Protei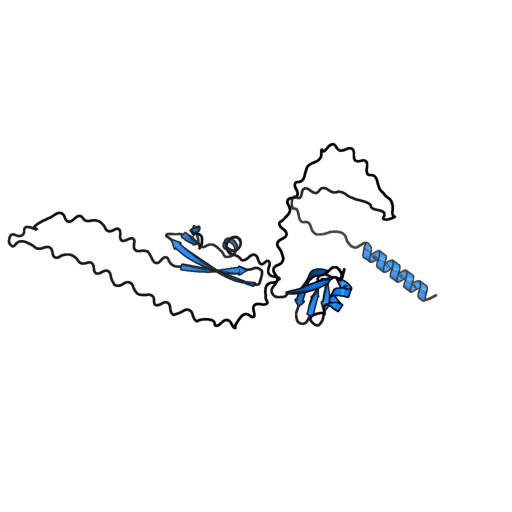n AF-A0A1G2X9H1-F1 (afdb_monomer)

Foldseek 3Di:
DVVVVVVVVVVVVVVVVVVPDDDDDDDDDDDPDDDDDDDDPDDDDDDDDDDPDDDDDPPPDPPPPPPDPPPPDPPPPPDPPPPPPPDPPPPPDPDPPPPDDDDQDADPVRDGPDDPDDPPVPPPPPPPQFDKDWDWAQAPLRDTDIWIWGHDDQWTATPVRDIDNYDDDNVRCCVPGHDHDPPDRPQKDWDFAQEPVRHTDTWIWGHDPQWTATPVRDIHNHDDDSVVCCVPPHD

Solvent-accessible surface area (backbone atoms only — not comparable to full-atom values): 16130 Å² total; per-residue (Å²): 122,75,65,62,57,54,56,55,52,52,54,53,52,56,57,58,64,73,72,71,82,78,87,88,81,93,73,93,71,95,69,94,74,84,85,80,86,80,89,77,81,92,64,96,72,95,77,86,79,90,72,95,67,97,70,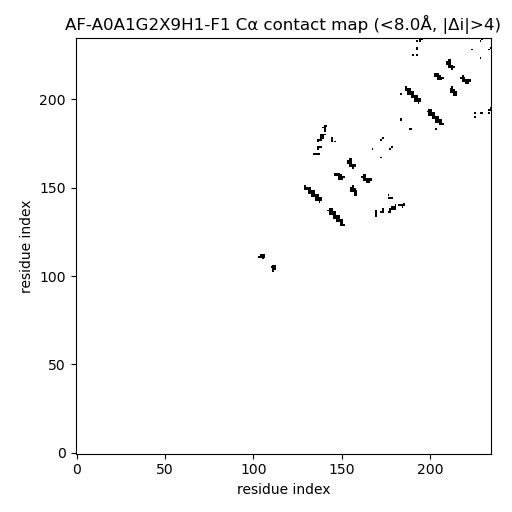77,89,75,79,73,71,81,78,68,70,76,81,71,77,83,72,83,73,75,84,73,78,76,68,80,82,73,78,71,72,74,73,80,82,76,77,74,74,74,75,80,82,78,82,79,74,77,82,80,70,66,46,97,87,75,50,66,80,80,71,90,74,76,81,72,75,74,79,73,73,71,76,68,81,44,58,71,47,77,48,72,27,78,25,82,48,70,50,72,43,79,44,60,28,37,40,51,92,80,24,32,30,40,86,87,71,44,81,33,77,52,89,79,53,56,81,73,44,33,83,79,68,37,58,80,55,87,59,69,48,78,51,47,48,75,46,74,41,79,33,85,85,72,50,71,47,79,44,59,24,40,53,54,94,74,30,31,35,36,88,88,72,49,77,29,80,50,89,78,52,69,67,65,47,37,77,78,70,54,101

Nearest PDB structures (foldseek):
  9c3c-assembly1_d  TM=1.793E-01  e=2.912E+00  Oryctolagus cuniculus
  6x3m-assembly2_D  TM=1.329E-01  e=4.372E+00  Streptococcus pyogenes phage H4489A

Structure (mmCIF, N/CA/C/O backbone):
data_AF-A0A1G2X9H1-F1
#
_entry.id   AF-A0A1G2X9H1-F1
#
loop_
_atom_site.group_PDB
_atom_site.id
_atom_site.type_symbol
_atom_site.label_atom_id
_atom_site.label_alt_id
_atom_site.label_comp_id
_atom_site.label_asym_id
_atom_site.label_entity_id
_atom_site.label_seq_id
_atom_site.pdbx_PDB_ins_code
_atom_site.Cartn_x
_atom_site.Cartn_y
_atom_site.Cartn_z
_atom_site.occupancy
_atom_site.B_iso_or_equiv
_atom_site.auth_seq_id
_atom_site.auth_comp_id
_atom_site.auth_asym_id
_atom_site.auth_atom_id
_atom_site.pdbx_PDB_model_num
ATOM 1 N N . MET A 1 1 ? 11.035 -24.364 -59.827 1.00 56.53 1 MET A N 1
ATOM 2 C CA . MET A 1 1 ? 9.598 -24.643 -59.560 1.00 56.53 1 MET A CA 1
ATOM 3 C C . MET A 1 1 ? 9.271 -25.051 -58.116 1.00 56.53 1 MET A C 1
ATOM 5 O O . MET A 1 1 ? 8.118 -24.908 -57.733 1.00 56.53 1 MET A O 1
ATOM 9 N N . LYS A 1 2 ? 10.218 -25.536 -57.292 1.00 60.09 2 LYS A N 1
ATOM 10 C CA . LYS A 1 2 ? 9.930 -25.911 -55.889 1.00 60.09 2 LYS A CA 1
ATOM 11 C C . LYS A 1 2 ? 9.649 -24.702 -54.975 1.00 60.09 2 LYS A C 1
ATOM 13 O O . LYS A 1 2 ? 8.787 -24.792 -54.117 1.00 60.09 2 LYS A O 1
ATOM 18 N N . THR A 1 3 ? 10.283 -23.557 -55.219 1.00 68.81 3 THR A N 1
ATOM 19 C CA . THR A 1 3 ? 10.157 -22.321 -54.422 1.00 68.81 3 THR A CA 1
ATOM 20 C C . THR A 1 3 ? 8.783 -21.645 -54.495 1.00 68.81 3 THR A C 1
ATOM 22 O O . THR A 1 3 ? 8.288 -21.176 -53.478 1.00 68.81 3 THR A O 1
ATOM 25 N N . ILE A 1 4 ? 8.109 -21.668 -55.650 1.00 79.06 4 ILE A N 1
ATOM 26 C CA . ILE A 1 4 ? 6.770 -21.060 -55.811 1.00 79.06 4 ILE A CA 1
ATOM 27 C C . ILE A 1 4 ? 5.702 -21.792 -54.978 1.00 79.06 4 ILE A C 1
ATOM 29 O O . ILE A 1 4 ? 4.782 -21.162 -54.462 1.00 79.06 4 ILE A O 1
ATOM 33 N N . LYS A 1 5 ? 5.851 -23.109 -54.775 1.00 80.44 5 LYS A N 1
ATOM 34 C CA . LYS A 1 5 ? 4.914 -23.901 -53.960 1.00 80.44 5 LYS A CA 1
ATOM 35 C C . LYS A 1 5 ? 4.984 -23.544 -52.471 1.00 80.44 5 LYS A C 1
ATOM 37 O O . LYS A 1 5 ? 3.951 -23.534 -51.812 1.00 80.44 5 LYS A O 1
ATOM 42 N N . TYR A 1 6 ? 6.170 -23.207 -51.958 1.00 82.38 6 TYR A N 1
ATOM 43 C CA . TYR A 1 6 ? 6.336 -22.790 -50.561 1.00 82.38 6 TYR A CA 1
ATOM 44 C C . TYR A 1 6 ? 5.743 -21.405 -50.297 1.00 82.38 6 TYR A C 1
ATOM 46 O O . TYR A 1 6 ? 5.092 -21.214 -49.276 1.00 82.38 6 TYR A O 1
ATOM 54 N N . ILE A 1 7 ? 5.896 -20.463 -51.234 1.00 84.69 7 ILE A N 1
ATOM 55 C CA . ILE A 1 7 ? 5.339 -19.110 -51.085 1.00 84.69 7 ILE A CA 1
ATOM 56 C C . ILE A 1 7 ? 3.805 -19.156 -51.044 1.00 84.69 7 ILE A C 1
ATOM 58 O O . ILE A 1 7 ? 3.196 -18.549 -50.168 1.00 84.69 7 ILE A O 1
ATOM 62 N N . LEU A 1 8 ? 3.175 -19.941 -51.925 1.00 86.38 8 LEU A N 1
ATOM 63 C CA . LEU A 1 8 ? 1.719 -20.121 -51.908 1.00 86.38 8 LEU A CA 1
ATOM 64 C C . LEU A 1 8 ? 1.220 -20.788 -50.617 1.00 86.38 8 LEU A C 1
ATOM 66 O O . LEU A 1 8 ? 0.198 -20.371 -50.079 1.00 86.38 8 LEU A O 1
ATOM 70 N N . ALA A 1 9 ? 1.948 -21.773 -50.083 1.00 84.62 9 ALA A N 1
ATOM 71 C CA . ALA A 1 9 ? 1.577 -22.427 -48.828 1.00 84.62 9 ALA A CA 1
ATOM 72 C C . ALA A 1 9 ? 1.624 -21.468 -47.623 1.00 84.62 9 ALA A C 1
ATOM 74 O O . ALA A 1 9 ? 0.737 -21.510 -46.774 1.00 84.62 9 ALA A O 1
ATOM 75 N N . VAL A 1 10 ? 2.616 -20.571 -47.570 1.00 89.69 10 VAL A N 1
ATOM 76 C CA . VAL A 1 10 ? 2.738 -19.575 -46.491 1.00 89.69 10 VAL A CA 1
ATOM 77 C C . VAL A 1 10 ? 1.616 -18.534 -46.559 1.00 89.69 10 VAL A C 1
ATOM 79 O O . VAL A 1 10 ? 1.042 -18.196 -45.527 1.00 89.69 10 VAL A O 1
ATOM 82 N N . ILE A 1 11 ? 1.241 -18.075 -47.757 1.00 87.19 11 ILE A N 1
ATOM 83 C CA . ILE A 1 11 ? 0.145 -17.104 -47.926 1.00 87.19 11 ILE A CA 1
ATOM 84 C C . ILE A 1 11 ? -1.197 -17.700 -47.474 1.00 87.19 11 ILE A C 1
ATOM 86 O O . ILE A 1 11 ? -1.958 -17.038 -46.770 1.00 87.19 11 ILE A O 1
ATOM 90 N N . VAL A 1 12 ? -1.469 -18.965 -47.813 1.00 87.00 12 VAL A N 1
ATOM 91 C CA . VAL A 1 12 ? -2.697 -19.657 -47.380 1.00 87.00 12 VAL A CA 1
ATOM 92 C C . VAL A 1 12 ? -2.726 -19.848 -45.859 1.00 87.00 12 VAL A C 1
ATOM 94 O O . VAL A 1 12 ? -3.779 -19.683 -45.246 1.00 87.00 12 VAL A O 1
ATOM 97 N N . LEU A 1 13 ? -1.579 -20.131 -45.233 1.00 81.69 13 LEU A N 1
ATOM 98 C CA . LEU A 1 13 ? -1.484 -20.280 -43.779 1.00 81.69 13 LEU A CA 1
ATOM 99 C C . LEU A 1 13 ? -1.785 -18.960 -43.044 1.00 81.69 13 LEU A C 1
ATOM 101 O O . LEU A 1 13 ? -2.539 -18.958 -42.074 1.00 81.69 13 LEU A O 1
ATOM 105 N N . ILE A 1 14 ? -1.252 -17.833 -43.531 1.00 79.94 14 ILE A N 1
ATOM 106 C CA . ILE A 1 14 ? -1.489 -16.503 -42.939 1.00 79.94 14 ILE A CA 1
ATOM 107 C C . ILE A 1 14 ? -2.966 -16.093 -43.075 1.00 79.94 14 ILE A C 1
ATOM 109 O O . ILE A 1 14 ? -3.554 -15.571 -42.124 1.00 79.94 14 ILE A O 1
ATOM 113 N N . ALA A 1 15 ? -3.590 -16.379 -44.222 1.00 76.44 15 ALA A N 1
ATOM 114 C CA . ALA A 1 15 ? -5.014 -16.122 -44.435 1.00 76.44 15 ALA A CA 1
ATOM 115 C C . ALA A 1 15 ? -5.906 -16.982 -43.519 1.00 76.44 15 ALA A C 1
ATOM 117 O O . ALA A 1 15 ? -6.897 -16.494 -42.985 1.00 76.44 15 ALA A O 1
ATOM 118 N N . ALA A 1 16 ? -5.543 -18.244 -43.269 1.00 73.69 16 ALA A N 1
ATOM 119 C CA . ALA A 1 16 ? -6.310 -19.116 -42.380 1.00 73.69 16 ALA A CA 1
ATOM 120 C C . ALA A 1 16 ? -6.259 -18.667 -40.906 1.00 73.69 16 ALA A C 1
ATOM 122 O O . ALA A 1 16 ? -7.250 -18.801 -40.190 1.00 73.69 16 ALA A O 1
ATOM 123 N N . MET A 1 17 ? -5.140 -18.091 -40.448 1.00 71.12 17 MET A N 1
ATOM 124 C CA . MET A 1 17 ? -5.009 -17.607 -39.064 1.00 71.12 17 MET A CA 1
ATOM 125 C C . MET A 1 17 ? -5.772 -16.302 -38.791 1.00 71.12 17 MET A C 1
ATOM 127 O O . MET A 1 17 ? -6.086 -16.017 -37.639 1.00 71.12 17 MET A O 1
ATOM 131 N N . SER A 1 18 ? -6.120 -15.528 -39.823 1.00 63.44 18 SER A N 1
ATOM 132 C CA . SER A 1 18 ? -6.863 -14.264 -39.679 1.00 63.44 18 SER A CA 1
ATOM 133 C C . SER A 1 18 ? -8.389 -14.439 -39.609 1.00 63.44 18 SER A C 1
ATOM 135 O O . SER A 1 18 ? -9.099 -13.482 -39.318 1.00 63.44 18 SER A O 1
ATOM 137 N N . LEU A 1 19 ? -8.900 -15.659 -39.809 1.00 58.25 19 LEU A N 1
ATOM 138 C CA . LEU A 1 19 ? -10.331 -15.994 -39.735 1.00 58.25 19 LEU A CA 1
ATOM 139 C C . LEU A 1 19 ? -10.749 -16.667 -38.412 1.00 58.25 19 LEU A C 1
ATOM 141 O O . LEU A 1 19 ? -11.918 -17.003 -38.247 1.00 58.25 19 LEU A O 1
ATOM 145 N N . ALA A 1 20 ? -9.826 -16.854 -37.460 1.00 54.50 20 ALA A N 1
ATOM 146 C CA . ALA A 1 20 ? -10.058 -17.619 -36.229 1.00 54.50 20 ALA A CA 1
ATOM 147 C C . ALA A 1 20 ? -10.193 -16.767 -34.948 1.00 54.50 20 ALA A C 1
ATOM 149 O O . ALA A 1 20 ? -9.868 -17.238 -33.860 1.00 54.50 20 ALA A O 1
ATOM 150 N N . THR A 1 21 ? -10.687 -15.529 -35.039 1.00 57.69 21 THR A N 1
ATOM 151 C CA . THR A 1 21 ? -11.067 -14.739 -33.852 1.00 57.69 21 THR A CA 1
ATOM 152 C C . THR A 1 21 ? -12.563 -14.459 -33.853 1.00 57.69 21 THR A C 1
ATOM 154 O O . THR A 1 21 ? -13.000 -13.361 -34.186 1.00 57.69 21 THR A O 1
ATOM 157 N N . THR A 1 22 ? -13.352 -15.463 -33.478 1.00 50.44 22 THR A N 1
ATOM 158 C CA . THR A 1 22 ? -14.744 -15.269 -33.059 1.00 50.44 22 THR A CA 1
ATOM 159 C C . THR A 1 22 ? -14.867 -15.574 -31.569 1.00 50.44 22 THR A C 1
ATOM 161 O O . THR A 1 22 ? -14.761 -16.724 -31.150 1.00 50.44 22 THR A O 1
ATOM 164 N N . ASP A 1 23 ? -15.023 -14.492 -30.811 1.00 52.69 23 ASP A N 1
ATOM 165 C CA . ASP A 1 23 ? -15.887 -14.288 -29.646 1.00 52.69 23 ASP A CA 1
ATOM 166 C C . ASP A 1 23 ? -16.069 -15.403 -28.607 1.00 52.69 23 ASP A C 1
ATOM 168 O O . ASP A 1 23 ? -16.768 -16.384 -28.842 1.00 52.69 23 ASP A O 1
ATOM 172 N N . ALA A 1 24 ? -15.609 -15.130 -27.378 1.00 49.97 24 ALA A N 1
ATOM 173 C CA . ALA A 1 24 ? -16.344 -15.478 -26.156 1.00 49.97 24 ALA A CA 1
ATOM 174 C C . ALA A 1 24 ? -15.763 -14.783 -24.907 1.00 49.97 24 ALA A C 1
ATOM 176 O O . ALA A 1 24 ? -15.062 -15.416 -24.125 1.00 49.97 24 ALA A O 1
ATOM 177 N N . ILE A 1 25 ? -16.107 -13.514 -24.652 1.00 48.19 25 ILE A N 1
ATOM 178 C CA . ILE A 1 25 ? -16.226 -13.019 -23.266 1.00 48.19 25 ILE A CA 1
ATOM 179 C C . ILE A 1 25 ? -17.477 -12.146 -23.164 1.00 48.19 25 ILE A C 1
ATOM 181 O O . ILE A 1 25 ? -17.476 -10.957 -23.470 1.00 48.19 25 ILE A O 1
ATOM 185 N N . ALA A 1 26 ? -18.555 -12.762 -22.685 1.00 48.84 26 ALA A N 1
ATOM 186 C CA . ALA A 1 26 ? -19.713 -12.058 -22.170 1.00 48.84 26 ALA A CA 1
ATOM 187 C C . ALA A 1 26 ? -19.341 -11.360 -20.850 1.00 48.84 26 ALA A C 1
ATOM 189 O O . ALA A 1 26 ? -19.061 -12.014 -19.844 1.00 48.84 26 ALA A O 1
ATOM 190 N N . ARG A 1 27 ? -19.379 -10.026 -20.832 1.00 44.72 27 ARG A N 1
ATOM 191 C CA . ARG A 1 27 ? -19.553 -9.237 -19.606 1.00 44.72 27 ARG A CA 1
ATOM 192 C C . ARG A 1 27 ? -20.637 -8.195 -19.851 1.00 44.72 27 ARG A C 1
ATOM 194 O O . ARG A 1 27 ? -20.421 -7.188 -20.512 1.00 44.72 27 ARG A O 1
ATOM 201 N N . SER A 1 28 ? -21.814 -8.473 -19.303 1.00 51.97 28 SER A N 1
ATOM 202 C CA . SER A 1 28 ? -22.882 -7.497 -19.105 1.00 51.97 28 SER A CA 1
ATOM 203 C C . SER A 1 28 ? -22.411 -6.466 -18.088 1.00 51.97 28 SER A C 1
ATOM 205 O O . SER A 1 28 ? -22.271 -6.845 -16.936 1.00 51.97 28 SER A O 1
ATOM 207 N N . HIS A 1 29 ? -22.247 -5.199 -18.470 1.00 40.78 29 HIS A N 1
ATOM 208 C CA . HIS A 1 29 ? -22.467 -4.055 -17.579 1.00 40.78 29 HIS A CA 1
ATOM 209 C C . HIS A 1 29 ? -22.842 -2.817 -18.405 1.00 40.78 29 HIS A C 1
ATOM 211 O O . HIS A 1 29 ? -22.264 -2.553 -19.456 1.00 40.78 29 HIS A O 1
ATOM 217 N N . HIS A 1 30 ? -23.854 -2.095 -17.923 1.00 57.09 30 HIS A N 1
ATOM 218 C CA . HIS A 1 30 ? -24.364 -0.847 -18.481 1.00 57.09 30 HIS A CA 1
ATOM 219 C C . HIS A 1 30 ? -23.242 0.155 -18.781 1.00 57.09 30 HIS A C 1
ATOM 221 O O . HIS A 1 30 ? -22.540 0.597 -17.875 1.00 57.09 30 HIS A O 1
ATOM 227 N N . GLY A 1 31 ? -23.141 0.562 -20.044 1.00 45.62 31 GLY A N 1
ATOM 228 C CA . GLY A 1 31 ? -22.325 1.684 -20.481 1.00 45.62 31 GLY A CA 1
ATOM 229 C C . GLY A 1 31 ? -23.033 2.394 -21.625 1.00 45.62 31 GLY A C 1
ATOM 230 O O . GLY A 1 31 ? -23.360 1.777 -22.635 1.00 45.62 31 GLY A O 1
ATOM 231 N N . HIS A 1 32 ? -23.309 3.682 -21.442 1.00 55.59 32 HIS A N 1
ATOM 232 C CA . HIS A 1 32 ? -23.822 4.576 -22.474 1.00 55.59 32 HIS A CA 1
ATOM 233 C C . HIS A 1 32 ? -22.722 4.751 -23.535 1.00 55.59 32 HIS A C 1
ATOM 235 O O . HIS A 1 32 ? -21.809 5.557 -23.374 1.00 55.59 32 HIS A O 1
ATOM 241 N N . GLY A 1 33 ? -22.738 3.901 -24.562 1.00 41.88 33 GLY A N 1
ATOM 242 C CA . GLY A 1 33 ? -21.751 3.902 -25.636 1.00 41.88 33 GLY A CA 1
ATOM 243 C C . GLY A 1 33 ? -22.202 4.786 -26.790 1.00 41.88 33 GLY A C 1
ATOM 244 O O . GLY A 1 33 ? -23.126 4.430 -27.515 1.00 41.88 33 GLY A O 1
ATOM 245 N N . HIS A 1 34 ? -21.524 5.912 -26.995 1.00 46.28 34 HIS A N 1
ATOM 246 C CA . HIS A 1 34 ? -21.548 6.598 -28.283 1.00 46.28 34 HIS A CA 1
ATOM 247 C C . HIS A 1 34 ? -20.621 5.843 -29.236 1.00 46.28 34 HIS A C 1
ATOM 249 O O . HIS A 1 34 ? -19.400 5.959 -29.166 1.00 46.28 34 HIS A O 1
ATOM 255 N N . SER A 1 35 ? -21.203 5.033 -30.113 1.00 43.47 35 SER A N 1
ATOM 256 C CA . SER A 1 35 ? -20.500 4.408 -31.226 1.00 43.47 35 SER A CA 1
ATOM 257 C C . SER A 1 35 ? -20.352 5.421 -32.362 1.00 43.47 35 SER A C 1
ATOM 259 O O . SER A 1 35 ? -21.229 5.570 -33.207 1.00 43.47 35 SER A O 1
ATOM 261 N N . SER A 1 36 ? -19.223 6.126 -32.403 1.00 52.69 36 SER A N 1
ATOM 262 C CA . SER A 1 36 ? -18.774 6.784 -33.631 1.00 52.69 36 SER A CA 1
ATOM 263 C C . SER A 1 36 ? -17.788 5.868 -34.343 1.00 52.69 36 SER A C 1
ATOM 265 O O . SER A 1 36 ? -16.681 5.632 -33.864 1.00 52.69 36 SER A O 1
ATOM 267 N N . PHE A 1 37 ? -18.202 5.346 -35.489 1.00 38.56 37 PHE A N 1
ATOM 268 C CA . PHE A 1 37 ? -17.325 4.680 -36.439 1.00 38.56 37 PHE A CA 1
ATOM 269 C C . PHE A 1 37 ? -16.771 5.737 -37.398 1.00 38.56 37 PHE A C 1
ATOM 271 O O . PHE A 1 37 ? -17.543 6.395 -38.094 1.00 38.56 37 PHE A O 1
ATOM 278 N N . SER A 1 38 ? -15.450 5.915 -37.430 1.00 46.50 38 SER A N 1
ATOM 279 C CA . SER A 1 38 ? -14.775 6.692 -38.469 1.00 46.50 38 SER A CA 1
ATOM 280 C C . SER A 1 38 ? -13.994 5.747 -39.383 1.00 46.50 38 SER A C 1
ATOM 282 O O . SER A 1 38 ? -13.043 5.087 -38.971 1.00 46.50 38 SER A O 1
ATOM 284 N N . ILE A 1 39 ? -14.401 5.680 -40.653 1.00 39.72 39 ILE A N 1
ATOM 285 C CA . ILE A 1 39 ? -13.523 5.226 -41.735 1.00 39.72 39 ILE A CA 1
ATOM 286 C C . ILE A 1 39 ? -12.667 6.430 -42.117 1.00 39.72 39 ILE A C 1
ATOM 288 O O . ILE A 1 39 ? -13.169 7.417 -42.651 1.00 39.72 39 ILE A O 1
ATOM 292 N N . GLY A 1 40 ? -11.377 6.362 -41.802 1.00 38.62 40 GLY A N 1
ATOM 293 C CA . GLY A 1 40 ? -10.370 7.282 -42.313 1.00 38.62 40 GLY A CA 1
ATOM 294 C C . GLY A 1 40 ? -9.492 6.543 -43.310 1.00 38.62 40 GLY A C 1
ATOM 295 O O . GLY A 1 40 ? -8.652 5.741 -42.910 1.00 38.62 40 GLY A O 1
ATOM 296 N N . ILE A 1 41 ? -9.687 6.799 -44.604 1.00 42.09 41 ILE A N 1
ATOM 297 C CA . ILE A 1 41 ? -8.681 6.479 -45.617 1.00 42.09 41 ILE A CA 1
ATOM 298 C C . ILE A 1 41 ? -7.644 7.597 -45.515 1.00 42.09 41 ILE A C 1
ATOM 300 O O . ILE A 1 41 ? -7.942 8.749 -45.824 1.00 42.09 41 ILE A O 1
ATOM 304 N N . TYR A 1 42 ? -6.459 7.271 -45.001 1.00 44.88 42 TYR A N 1
ATOM 305 C CA . TYR A 1 42 ? -5.331 8.194 -44.955 1.00 44.88 42 TYR A CA 1
ATOM 306 C C . TYR A 1 42 ? -4.764 8.354 -46.363 1.00 44.88 42 TYR A C 1
ATOM 308 O O . TYR A 1 42 ? -3.910 7.581 -46.786 1.00 44.88 42 TYR A O 1
ATOM 316 N N . ASP A 1 43 ? -5.230 9.378 -47.064 1.00 39.19 43 ASP A N 1
ATOM 317 C CA . ASP A 1 43 ? -4.409 10.064 -48.049 1.00 39.19 43 ASP A CA 1
ATOM 318 C C . ASP A 1 43 ? -4.686 11.566 -47.935 1.00 39.19 43 ASP A C 1
ATOM 320 O O . ASP A 1 43 ? -5.823 11.988 -47.714 1.00 39.19 43 ASP A O 1
ATOM 324 N N . GLY A 1 44 ? -3.622 12.363 -47.926 1.00 48.88 44 GLY A N 1
ATOM 325 C CA . GLY A 1 44 ? -3.630 13.730 -47.409 1.00 48.88 44 GLY A CA 1
ATOM 326 C C . GLY A 1 44 ? -4.677 14.634 -48.066 1.00 48.88 44 GLY A C 1
ATOM 327 O O . GLY A 1 44 ? -4.656 14.853 -49.273 1.00 48.88 44 GLY A O 1
ATOM 328 N N . GLY A 1 45 ? -5.562 15.228 -47.264 1.00 41.38 45 GLY A N 1
ATOM 329 C CA . GLY A 1 45 ? -6.550 16.178 -47.769 1.00 41.38 45 GLY A CA 1
ATOM 330 C C . GLY A 1 45 ? -7.320 16.880 -46.656 1.00 41.38 45 GLY A C 1
ATOM 331 O O . GLY A 1 45 ? -7.906 16.242 -45.788 1.00 41.38 45 GLY A O 1
ATOM 332 N N . TRP A 1 46 ? -7.312 18.211 -46.692 1.00 45.25 46 TRP A N 1
ATOM 333 C CA . TRP A 1 46 ? -8.114 19.089 -45.842 1.00 45.25 46 TRP A CA 1
ATOM 334 C C . TRP A 1 46 ? -9.608 18.748 -45.957 1.00 45.25 46 TRP A C 1
ATOM 336 O O . TRP A 1 46 ? -10.210 18.943 -47.011 1.00 45.25 46 TRP A O 1
ATOM 346 N N . GLY A 1 47 ? -10.212 18.256 -44.873 1.00 38.66 47 GLY A N 1
ATOM 347 C CA . GLY A 1 47 ? -11.639 17.942 -44.809 1.00 38.66 47 GLY A CA 1
ATOM 348 C C . GLY A 1 47 ? -12.423 18.987 -44.017 1.00 38.66 47 GLY A C 1
ATOM 349 O O . GLY A 1 47 ? -12.322 19.042 -42.794 1.00 38.66 47 GLY A O 1
ATOM 350 N N . PHE A 1 48 ? -13.240 19.788 -44.706 1.00 44.59 48 PHE A N 1
ATOM 351 C CA . PHE A 1 48 ? -14.291 20.606 -44.097 1.00 44.59 48 PHE A CA 1
ATOM 352 C C . PHE A 1 48 ? -15.514 19.725 -43.808 1.00 44.59 48 PHE A C 1
ATOM 354 O O . PHE A 1 48 ? -16.198 19.279 -44.729 1.00 44.59 48 PHE A O 1
ATOM 361 N N . GLY A 1 49 ? -15.798 19.469 -42.531 1.00 42.50 49 GLY A N 1
ATOM 362 C CA . GLY A 1 49 ? -17.014 18.782 -42.098 1.00 42.50 49 GLY A CA 1
ATOM 363 C C . GLY A 1 49 ? -18.155 19.769 -41.854 1.00 42.50 49 GLY A C 1
ATOM 364 O O . GLY A 1 49 ? -18.135 20.499 -40.866 1.00 42.50 49 GLY A O 1
ATOM 365 N N . TYR A 1 50 ? -19.169 19.773 -42.723 1.00 45.25 50 TYR A N 1
ATOM 366 C CA . TYR A 1 50 ? -20.445 20.450 -42.470 1.00 45.25 50 TYR A CA 1
ATOM 367 C C . TYR A 1 50 ? -21.337 19.566 -41.591 1.00 45.25 50 TYR A C 1
ATOM 369 O O . TYR A 1 50 ? -22.083 18.723 -42.083 1.00 45.25 50 TYR A O 1
ATOM 377 N N . GLY A 1 51 ? -21.256 19.766 -40.276 1.00 42.69 51 GLY A N 1
ATOM 378 C CA . GLY A 1 51 ? -22.218 19.242 -39.310 1.00 42.69 51 GLY A CA 1
ATOM 379 C C . GLY A 1 51 ? -23.202 20.334 -38.902 1.00 42.69 51 GLY A C 1
ATOM 380 O O . GLY A 1 51 ? -22.875 21.183 -38.078 1.00 42.69 51 GLY A O 1
ATOM 381 N N . TYR A 1 52 ? -24.408 20.320 -39.475 1.00 49.56 52 TYR A N 1
ATOM 382 C CA . TYR A 1 52 ? -25.537 21.128 -39.008 1.00 49.56 52 TYR A CA 1
ATOM 383 C C . TYR A 1 52 ? -26.036 20.554 -37.673 1.00 49.56 52 TYR A C 1
ATOM 385 O O . TYR A 1 52 ? -26.850 19.637 -37.631 1.00 49.56 52 TYR A O 1
ATOM 393 N N . GLY A 1 53 ? -25.504 21.082 -36.574 1.00 42.62 53 GLY A N 1
ATOM 394 C CA . GLY A 1 53 ? -25.918 20.756 -35.215 1.00 42.62 53 GLY A CA 1
ATOM 395 C C . GLY A 1 53 ? -25.750 21.982 -34.334 1.00 42.62 53 GLY A C 1
ATOM 396 O O . GLY A 1 53 ? -24.641 22.343 -33.956 1.00 42.62 53 GLY A O 1
ATOM 397 N N . HIS A 1 54 ? -26.863 22.655 -34.055 1.00 47.47 54 HIS A N 1
ATOM 398 C CA . HIS A 1 54 ? -26.963 23.750 -33.099 1.00 47.47 54 HIS A CA 1
ATOM 399 C C . HIS A 1 54 ? -26.498 23.320 -31.704 1.00 47.47 54 HIS A C 1
ATOM 401 O O . HIS A 1 54 ? -27.292 22.766 -30.956 1.00 47.47 54 HIS A O 1
ATOM 407 N N . HIS A 1 55 ? -25.276 23.681 -31.317 1.00 44.03 55 HIS A N 1
ATOM 408 C CA . HIS A 1 55 ? -24.920 23.947 -29.925 1.00 44.03 55 HIS A CA 1
ATOM 409 C C . HIS A 1 55 ? -23.965 25.141 -29.905 1.00 44.03 55 HIS A C 1
ATOM 411 O O . HIS A 1 55 ? -22.958 25.163 -30.611 1.00 44.03 55 HIS A O 1
ATOM 417 N N . GLY A 1 56 ? -24.354 26.178 -29.163 1.00 38.38 56 GLY A N 1
ATOM 418 C CA . GLY A 1 56 ? -23.588 27.409 -29.019 1.00 38.38 56 GLY A CA 1
ATOM 419 C C . GLY A 1 56 ? -22.210 27.182 -28.387 1.00 38.38 56 GLY A C 1
ATOM 420 O O . GLY A 1 56 ? -21.891 26.074 -27.949 1.00 38.38 56 GLY A O 1
ATOM 421 N N . PRO A 1 57 ? -21.381 28.235 -28.318 1.00 43.62 57 PRO A N 1
ATOM 422 C CA . PRO A 1 57 ? -20.049 28.160 -27.742 1.00 43.62 57 PRO A CA 1
ATOM 423 C C . PRO A 1 57 ? -20.161 27.892 -26.240 1.00 43.62 57 PRO A C 1
ATOM 425 O O . PRO A 1 57 ? -20.283 28.805 -25.424 1.00 43.62 57 PRO A O 1
ATOM 428 N N . HIS A 1 58 ? -20.117 26.619 -25.858 1.00 39.69 58 HIS A N 1
A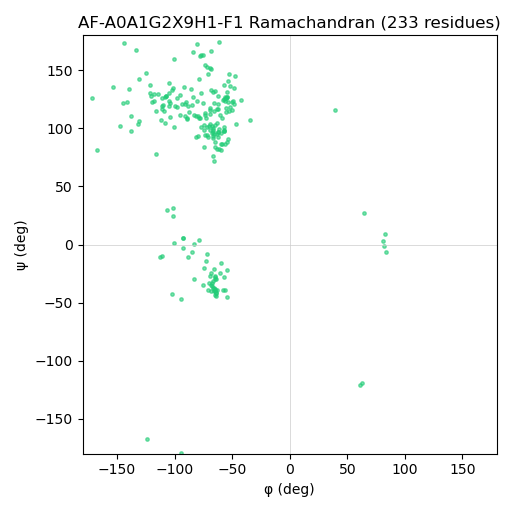TOM 429 C CA . HIS A 1 58 ? -19.794 26.248 -24.496 1.00 39.69 58 HIS A CA 1
ATOM 430 C C . HIS A 1 58 ? -18.336 26.641 -24.266 1.00 39.69 58 HIS A C 1
ATOM 432 O O . HIS A 1 58 ? -17.412 25.944 -24.682 1.00 39.69 58 HIS A O 1
ATOM 438 N N . TYR A 1 59 ? -18.151 27.787 -23.610 1.00 43.06 59 TYR A N 1
ATOM 439 C CA . TYR A 1 59 ? -16.956 28.096 -22.839 1.00 43.06 59 TYR A CA 1
ATOM 440 C C . TYR A 1 59 ? -16.778 26.979 -21.808 1.00 43.06 59 TYR A C 1
ATOM 442 O O . TYR A 1 59 ? -17.250 27.068 -20.674 1.00 43.06 59 TYR A O 1
ATOM 450 N N . TRP A 1 60 ? -16.108 25.900 -22.203 1.00 38.78 60 TRP A N 1
ATOM 451 C CA . TRP A 1 60 ? -15.447 25.045 -21.239 1.00 38.78 60 TRP A CA 1
ATOM 452 C C . TRP A 1 60 ? -14.310 25.875 -20.678 1.00 38.78 60 TRP A C 1
ATOM 454 O O . TRP A 1 60 ? -13.257 26.032 -21.295 1.00 38.78 60 TRP A O 1
ATOM 464 N N . GLY A 1 61 ? -14.599 26.489 -19.530 1.00 42.94 61 GLY A N 1
ATOM 465 C CA . GLY A 1 61 ? -13.599 27.076 -18.670 1.00 42.94 61 GLY A CA 1
ATOM 466 C C . GLY A 1 61 ? -12.427 26.117 -18.610 1.00 42.94 61 GLY A C 1
ATOM 467 O O . GLY A 1 61 ? -12.592 24.930 -18.322 1.00 42.94 61 GLY A O 1
ATOM 468 N N . ALA A 1 62 ? -11.261 26.651 -18.951 1.00 43.31 62 ALA A N 1
ATOM 469 C CA . ALA A 1 62 ? -9.989 26.048 -18.658 1.00 43.31 62 ALA A CA 1
ATOM 470 C C . ALA A 1 62 ? -9.951 25.794 -17.147 1.00 43.31 62 ALA A C 1
ATOM 472 O O . ALA A 1 62 ? -9.505 26.631 -16.365 1.00 43.31 62 ALA A O 1
ATOM 473 N N . TYR A 1 63 ? -10.439 24.628 -16.730 1.00 46.97 63 TYR A N 1
ATOM 474 C CA . TYR A 1 63 ? -10.002 23.983 -15.510 1.00 46.97 63 TYR A CA 1
ATOM 475 C C . TYR A 1 63 ? -8.552 23.598 -15.774 1.00 46.97 63 TYR A C 1
ATOM 477 O O . TYR A 1 63 ? -8.225 22.463 -16.113 1.00 46.97 63 TYR A O 1
ATOM 485 N N . GLY A 1 64 ? -7.696 24.621 -15.712 1.00 41.16 64 GLY A N 1
ATOM 486 C CA . GLY A 1 64 ? -6.269 24.478 -15.581 1.00 41.16 64 GLY A CA 1
ATOM 487 C C . GLY A 1 64 ? -6.065 23.663 -14.327 1.00 41.16 64 GLY A C 1
ATOM 488 O O . GLY A 1 64 ? -6.136 24.184 -13.216 1.00 41.16 64 GLY A O 1
ATOM 489 N N . TYR A 1 65 ? -5.875 22.362 -14.518 1.00 37.84 65 TYR A N 1
ATOM 490 C CA . TYR A 1 65 ? -5.246 21.542 -13.512 1.00 37.84 65 TYR A CA 1
ATOM 491 C C . TYR A 1 65 ? -3.951 22.267 -13.158 1.00 37.84 65 TYR A C 1
ATOM 493 O O . TYR A 1 65 ? -3.147 22.511 -14.065 1.00 37.84 65 TYR A O 1
ATOM 501 N N . PRO A 1 66 ? -3.772 22.703 -11.899 1.00 43.06 66 PRO A N 1
ATOM 502 C CA . PRO A 1 66 ? -2.530 23.328 -11.504 1.00 43.06 66 PRO A CA 1
ATOM 503 C C . PRO A 1 66 ? -1.427 22.337 -11.846 1.00 43.06 66 PRO A C 1
ATOM 505 O O . PRO A 1 66 ? -1.420 21.197 -11.379 1.00 43.06 66 PRO A O 1
ATOM 508 N N . TYR A 1 67 ? -0.554 22.765 -12.752 1.00 36.97 67 TYR A N 1
ATOM 509 C CA . TYR A 1 67 ? 0.668 22.071 -13.091 1.00 36.97 67 TYR A CA 1
ATOM 510 C C . TYR A 1 67 ? 1.471 21.997 -11.797 1.00 36.97 67 TYR A C 1
ATOM 512 O O . TYR A 1 67 ? 2.094 22.976 -11.393 1.00 36.97 67 TYR A O 1
ATOM 520 N N . TYR A 1 68 ? 1.357 20.877 -11.086 1.00 40.97 68 TYR A N 1
ATOM 521 C CA . TYR A 1 68 ? 2.162 20.635 -9.905 1.00 40.97 68 TYR A CA 1
ATOM 522 C C . TYR A 1 68 ? 3.590 20.434 -10.404 1.00 40.97 68 TYR A C 1
ATOM 524 O O . TYR A 1 68 ? 3.840 19.457 -11.116 1.00 40.97 68 TYR A O 1
ATOM 532 N N . PRO A 1 69 ? 4.521 21.358 -10.103 1.00 45.59 69 PRO A N 1
ATOM 533 C CA . PRO A 1 69 ? 5.909 21.158 -10.462 1.00 45.59 69 PRO A CA 1
ATOM 534 C C . PRO A 1 69 ? 6.360 19.849 -9.821 1.00 45.59 69 PRO A C 1
ATOM 536 O O . PRO A 1 69 ? 6.182 19.632 -8.621 1.00 45.59 69 PRO A O 1
ATOM 539 N N . TYR A 1 70 ? 6.889 18.957 -10.654 1.00 37.47 70 TYR A N 1
ATOM 540 C CA . TYR A 1 70 ? 7.539 17.736 -10.208 1.00 37.47 70 TYR A CA 1
ATOM 541 C C . TYR A 1 70 ? 8.739 18.167 -9.366 1.00 37.47 70 TYR A C 1
ATOM 543 O O . TYR A 1 70 ? 9.778 18.558 -9.897 1.00 37.47 70 TYR A O 1
ATOM 551 N N . TYR A 1 71 ? 8.559 18.197 -8.048 1.00 38.28 71 TYR A N 1
ATOM 552 C CA . TYR A 1 71 ? 9.661 18.428 -7.137 1.00 38.28 71 TYR A CA 1
ATOM 553 C C . TYR A 1 71 ? 10.601 17.237 -7.264 1.00 38.28 71 TYR A C 1
ATOM 555 O O . TYR A 1 71 ? 10.199 16.085 -7.104 1.00 38.28 71 TYR A O 1
ATOM 563 N N . ASP A 1 72 ? 11.843 17.542 -7.616 1.00 42.78 72 ASP A N 1
ATOM 564 C CA . ASP A 1 72 ? 12.957 16.610 -7.614 1.00 42.78 72 ASP A CA 1
ATOM 565 C C . ASP A 1 72 ? 13.163 16.183 -6.156 1.00 42.78 72 ASP A C 1
ATOM 567 O O . ASP A 1 72 ? 13.719 16.922 -5.339 1.00 42.78 72 ASP A O 1
ATOM 571 N N . TYR A 1 73 ? 12.561 15.056 -5.777 1.00 41.94 73 TYR A N 1
ATOM 572 C CA . TYR A 1 73 ? 12.697 14.532 -4.429 1.00 41.94 73 TYR A CA 1
ATOM 573 C C . TYR A 1 73 ? 14.140 14.048 -4.285 1.00 41.94 73 TYR A C 1
ATOM 575 O O . TYR A 1 73 ? 14.542 13.137 -5.015 1.00 41.94 73 TYR A O 1
ATOM 583 N N . PRO A 1 74 ? 14.941 14.629 -3.375 1.00 59.31 74 PRO A N 1
ATOM 584 C CA . PRO A 1 74 ? 16.286 14.135 -3.144 1.00 59.31 74 PRO A CA 1
ATOM 585 C C . PRO A 1 74 ? 16.195 12.662 -2.754 1.00 59.31 74 PRO A C 1
ATOM 587 O O . PRO A 1 74 ? 15.330 12.278 -1.965 1.00 59.31 74 PRO A O 1
ATOM 590 N N . VAL A 1 75 ? 17.089 11.844 -3.312 1.00 49.41 75 VAL A N 1
ATOM 591 C CA . VAL A 1 75 ? 17.259 10.443 -2.921 1.00 49.41 75 VAL A CA 1
ATOM 592 C C . VAL A 1 75 ? 17.558 10.422 -1.425 1.00 49.41 75 VAL A C 1
ATOM 594 O O . VAL A 1 75 ? 18.678 10.688 -0.987 1.00 49.41 75 VAL A O 1
ATOM 597 N N . VAL A 1 76 ? 16.526 10.161 -0.624 1.00 59.25 76 VAL A N 1
ATOM 598 C CA . VAL A 1 76 ? 16.673 9.948 0.808 1.00 59.25 76 VAL A CA 1
ATOM 599 C C . VAL A 1 76 ? 17.328 8.586 0.938 1.00 59.25 76 VAL A C 1
ATOM 601 O O . VAL A 1 76 ? 16.687 7.554 0.775 1.00 59.25 76 VAL A O 1
ATOM 604 N N . ILE A 1 77 ? 18.637 8.587 1.181 1.00 59.84 77 ILE A N 1
ATOM 605 C CA . ILE A 1 77 ? 19.348 7.402 1.650 1.00 59.84 77 ILE A CA 1
ATOM 606 C C . ILE A 1 77 ? 18.722 7.077 3.005 1.00 59.84 77 ILE A C 1
ATOM 608 O O . ILE A 1 77 ? 19.024 7.718 4.017 1.00 59.84 77 ILE A O 1
ATOM 612 N N . GLU A 1 78 ? 17.769 6.147 3.000 1.00 51.38 78 GLU A N 1
ATOM 613 C CA . GLU A 1 78 ? 17.122 5.678 4.211 1.00 51.38 78 GLU A CA 1
ATOM 614 C C . GLU A 1 78 ? 18.206 5.077 5.099 1.00 51.38 78 GLU A C 1
ATOM 616 O O . GLU A 1 78 ? 18.854 4.077 4.784 1.00 51.38 78 GLU A O 1
ATOM 621 N N . ARG A 1 79 ? 18.462 5.774 6.206 1.00 69.69 79 ARG A N 1
ATOM 622 C CA . ARG A 1 79 ? 19.340 5.308 7.276 1.00 69.69 79 ARG A CA 1
ATOM 623 C C . ARG A 1 79 ? 18.819 3.926 7.684 1.00 69.69 79 ARG A C 1
ATOM 625 O O . ARG A 1 79 ? 17.597 3.769 7.734 1.00 69.69 79 ARG A O 1
ATOM 632 N N . PRO A 1 80 ? 19.689 2.946 7.981 1.00 62.47 80 PRO A N 1
ATOM 633 C CA . PRO A 1 80 ? 19.240 1.622 8.389 1.00 62.47 80 PRO A CA 1
ATOM 634 C C . PRO A 1 80 ? 18.192 1.772 9.489 1.00 62.47 80 PRO A C 1
ATOM 636 O O . PRO A 1 80 ? 18.441 2.448 10.491 1.00 62.47 80 PRO A O 1
ATOM 639 N N . VAL A 1 81 ? 17.005 1.205 9.255 1.00 57.84 81 VAL A N 1
ATOM 640 C CA . VAL A 1 81 ? 15.905 1.226 10.216 1.00 57.84 81 VAL A CA 1
ATOM 641 C C . VAL A 1 81 ? 16.402 0.504 11.459 1.00 57.84 81 VAL A C 1
ATOM 643 O O . VAL A 1 81 ? 16.444 -0.723 11.520 1.00 57.84 81 VAL A O 1
ATOM 646 N N . VAL A 1 82 ? 16.823 1.281 12.453 1.00 61.78 82 VAL A N 1
ATOM 647 C CA . VAL A 1 82 ? 16.998 0.778 13.806 1.00 61.78 82 VAL A CA 1
ATOM 648 C C . VAL A 1 82 ? 15.585 0.468 14.265 1.00 61.78 82 VAL A C 1
ATOM 650 O O . VAL A 1 82 ? 14.815 1.379 14.566 1.00 61.78 82 VAL A O 1
ATOM 653 N N . ILE A 1 83 ? 15.220 -0.814 14.245 1.00 54.28 83 ILE A N 1
ATOM 654 C CA . ILE A 1 83 ? 13.994 -1.292 14.874 1.00 54.28 83 ILE A CA 1
ATOM 655 C C . ILE A 1 83 ? 14.200 -1.040 16.363 1.00 54.28 83 ILE A C 1
ATOM 657 O O . ILE A 1 83 ? 14.768 -1.864 17.079 1.00 54.28 83 ILE A O 1
ATOM 661 N N . ALA A 1 84 ? 13.822 0.154 16.815 1.00 56.91 84 ALA A N 1
ATOM 662 C CA . ALA A 1 84 ? 13.725 0.447 18.224 1.00 56.91 84 ALA A CA 1
ATOM 663 C C . ALA A 1 84 ? 12.715 -0.559 18.765 1.00 56.91 84 ALA A C 1
ATOM 665 O O . ALA A 1 84 ? 11.532 -0.499 18.422 1.00 56.91 84 ALA A O 1
ATOM 666 N N . GLN A 1 85 ? 13.198 -1.532 19.541 1.00 71.75 85 GLN A N 1
ATOM 667 C CA . GLN A 1 85 ? 12.307 -2.379 20.315 1.00 71.75 85 GLN A CA 1
ATOM 668 C C . GLN A 1 85 ? 11.370 -1.434 21.068 1.00 71.75 85 GLN A C 1
ATOM 670 O O . GLN A 1 85 ? 11.869 -0.535 21.758 1.00 71.75 85 GLN A O 1
ATOM 675 N N . PRO A 1 86 ? 10.042 -1.560 20.891 1.00 70.31 86 PRO A N 1
ATOM 676 C CA . PRO A 1 86 ? 9.118 -0.722 21.625 1.00 70.31 86 PRO A CA 1
ATOM 677 C C . PRO A 1 86 ? 9.444 -0.900 23.102 1.00 70.31 86 PRO A C 1
ATOM 679 O O . PRO A 1 86 ? 9.570 -2.033 23.578 1.00 70.31 86 PRO A O 1
ATOM 682 N N . ALA A 1 87 ? 9.661 0.222 23.793 1.00 70.50 87 ALA A N 1
ATOM 683 C CA . ALA A 1 87 ? 9.920 0.209 25.221 1.00 70.50 87 ALA A CA 1
ATOM 684 C C . ALA A 1 87 ? 8.859 -0.682 25.886 1.00 70.50 87 ALA A C 1
ATOM 686 O O . ALA A 1 87 ? 7.682 -0.584 25.512 1.00 70.50 87 ALA A O 1
ATOM 687 N N . PRO A 1 88 ? 9.248 -1.578 26.810 1.00 66.25 88 PRO A N 1
ATOM 688 C CA . PRO A 1 88 ? 8.288 -2.451 27.460 1.00 66.25 88 PRO A CA 1
ATOM 689 C C . PRO A 1 88 ? 7.182 -1.581 28.049 1.00 66.25 88 PRO A C 1
ATOM 691 O O . PRO A 1 88 ? 7.451 -0.651 28.812 1.00 66.25 88 PRO A O 1
ATOM 694 N N . VAL A 1 89 ? 5.941 -1.852 27.644 1.00 70.75 89 VAL A N 1
ATOM 695 C CA . VAL A 1 89 ? 4.774 -1.174 28.202 1.00 70.75 89 VAL A CA 1
ATOM 696 C C . VAL A 1 89 ? 4.679 -1.628 29.649 1.00 70.75 89 VAL A C 1
ATOM 698 O O . VAL A 1 89 ? 4.173 -2.709 29.947 1.00 70.75 89 VAL A O 1
ATOM 701 N N . ILE A 1 90 ? 5.221 -0.817 30.556 1.00 59.41 90 ILE A N 1
ATOM 702 C CA . ILE A 1 90 ? 4.989 -0.985 31.982 1.00 59.41 90 ILE A CA 1
ATOM 703 C C . ILE A 1 90 ? 3.527 -0.616 32.188 1.00 59.41 90 ILE A C 1
ATOM 705 O O . ILE A 1 90 ? 3.164 0.558 32.240 1.00 59.41 90 ILE A O 1
ATOM 709 N N . VAL A 1 91 ? 2.672 -1.634 32.250 1.00 55.19 91 VAL A N 1
ATOM 710 C CA . VAL A 1 91 ? 1.298 -1.468 32.709 1.00 55.19 91 VAL A CA 1
ATOM 711 C C . VAL A 1 91 ? 1.406 -1.078 34.175 1.00 55.19 91 VAL A C 1
ATOM 713 O O . VAL A 1 91 ? 1.586 -1.926 35.048 1.00 55.19 91 VAL A O 1
ATOM 716 N N . GLN A 1 92 ? 1.378 0.226 34.441 1.00 62.50 92 GLN A N 1
ATOM 717 C CA . GLN A 1 92 ? 1.309 0.735 35.795 1.00 62.50 92 GLN A CA 1
ATOM 718 C C . GLN A 1 92 ? -0.053 0.327 36.341 1.00 62.50 92 GLN A C 1
ATOM 720 O O . GLN A 1 92 ? -1.078 0.931 36.026 1.00 62.50 92 GLN A O 1
ATOM 725 N N . GLN A 1 93 ? -0.059 -0.766 37.101 1.00 66.44 93 GLN A N 1
ATOM 726 C CA . GLN A 1 93 ? -1.224 -1.224 37.831 1.00 66.44 93 GLN A CA 1
ATOM 727 C C . GLN A 1 93 ? -1.728 -0.041 38.656 1.00 66.44 93 GLN A C 1
ATOM 729 O O . GLN A 1 93 ? -1.002 0.482 39.505 1.00 66.44 93 GLN A O 1
ATOM 734 N N . ALA A 1 94 ? -2.936 0.434 38.342 1.00 64.06 94 ALA A N 1
ATOM 735 C CA . ALA A 1 94 ? -3.550 1.524 39.080 1.00 64.06 94 ALA A CA 1
ATOM 736 C C . ALA A 1 94 ? -3.558 1.135 40.561 1.00 64.06 94 ALA A C 1
ATOM 738 O O . ALA A 1 94 ? -3.983 0.029 40.910 1.00 64.06 94 ALA A O 1
ATOM 739 N N . ALA A 1 95 ? -3.026 2.016 41.411 1.00 64.38 95 ALA A N 1
ATOM 740 C CA . ALA A 1 95 ? -3.001 1.780 42.845 1.00 64.38 95 ALA A CA 1
ATOM 741 C C . ALA A 1 95 ? -4.425 1.430 43.315 1.00 64.38 95 ALA A C 1
ATOM 743 O O . ALA A 1 95 ? -5.380 2.068 42.856 1.00 64.38 95 ALA A O 1
ATOM 744 N N . PRO A 1 96 ? -4.593 0.418 44.185 1.00 61.84 96 PRO A N 1
ATOM 745 C CA . PRO A 1 96 ? -5.909 0.059 44.685 1.00 61.84 96 PRO A CA 1
ATOM 746 C C . PRO A 1 96 ? -6.542 1.296 45.319 1.00 61.84 96 PRO A C 1
ATOM 748 O O . PRO A 1 96 ? -5.933 1.950 46.169 1.00 61.84 96 PRO A O 1
ATOM 751 N N . VAL A 1 97 ? -7.752 1.633 44.872 1.00 68.88 97 VAL A N 1
ATOM 752 C CA . VAL A 1 97 ? -8.528 2.735 45.440 1.00 68.88 97 VAL A CA 1
ATOM 753 C C . VAL A 1 97 ? -8.824 2.367 46.889 1.00 68.88 97 VAL A C 1
ATOM 755 O O . VAL A 1 97 ? -9.647 1.497 47.168 1.00 68.88 97 VAL A O 1
ATOM 758 N N . GLN A 1 98 ? -8.108 2.998 47.816 1.00 56.59 98 GLN A N 1
ATOM 759 C CA . GLN A 1 98 ? -8.381 2.891 49.241 1.00 56.59 98 GLN A CA 1
ATOM 760 C C . GLN A 1 98 ? -9.704 3.615 49.496 1.00 56.59 98 GLN A C 1
ATOM 762 O O . GLN A 1 98 ? -9.766 4.845 49.473 1.00 56.59 98 GLN A O 1
ATOM 767 N N . VAL A 1 99 ? -10.781 2.853 49.689 1.00 64.44 99 VAL A N 1
ATOM 768 C CA . VAL A 1 99 ? -12.064 3.406 50.126 1.00 64.44 99 VAL A CA 1
ATOM 769 C C . VAL A 1 99 ? -11.902 3.797 51.590 1.00 64.44 99 VAL A C 1
ATOM 771 O O . VAL A 1 99 ? -12.029 2.968 52.489 1.00 64.44 99 VAL A O 1
ATOM 774 N N . TYR A 1 100 ? -11.567 5.064 51.831 1.00 62.50 100 TYR A N 1
ATOM 775 C CA . TYR A 1 100 ? -11.529 5.608 53.180 1.00 62.50 100 TYR A CA 1
ATOM 776 C C . TYR A 1 100 ? -12.964 5.819 53.664 1.00 62.50 100 TYR A C 1
ATOM 778 O O . TYR A 1 100 ? -13.621 6.802 53.322 1.00 62.50 100 TYR A O 1
ATOM 786 N N . VAL A 1 101 ? -13.465 4.869 54.449 1.00 62.69 101 VAL A N 1
ATOM 787 C CA . VAL A 1 101 ? -14.664 5.076 55.259 1.00 62.69 101 VAL A CA 1
ATOM 788 C C . VAL A 1 101 ? -14.266 5.886 56.486 1.00 62.69 101 VAL A C 1
ATOM 790 O O . VAL A 1 101 ? -13.571 5.391 57.371 1.00 62.69 101 VAL A O 1
ATOM 793 N N . SER A 1 102 ? -14.686 7.150 56.526 1.00 65.19 102 SER A N 1
ATOM 794 C CA . SER A 1 102 ? -14.511 7.997 57.704 1.00 65.19 102 SER A CA 1
ATOM 795 C C . SER A 1 102 ? -15.115 7.308 58.936 1.00 65.19 102 SER A C 1
ATOM 797 O O . SER A 1 102 ? -16.258 6.842 58.861 1.00 65.19 102 SER A O 1
ATOM 799 N N . PRO A 1 103 ? -14.390 7.230 60.067 1.00 65.38 103 PRO A N 1
ATOM 800 C CA . PRO A 1 103 ? -14.926 6.670 61.298 1.00 65.38 103 PRO A CA 1
ATOM 801 C C . PRO A 1 103 ? -16.183 7.433 61.719 1.00 65.38 103 PRO A C 1
ATOM 803 O O . PRO A 1 103 ? -16.159 8.652 61.878 1.00 65.38 103 PRO A O 1
ATOM 806 N N . VAL A 1 104 ? -17.290 6.715 61.899 1.00 60.84 104 VAL A N 1
ATOM 807 C CA . VAL A 1 104 ? -18.504 7.287 62.483 1.00 60.84 104 VAL A CA 1
ATOM 808 C C . VAL A 1 104 ? -18.252 7.444 63.980 1.00 60.84 104 VAL A C 1
ATOM 810 O O . VAL A 1 104 ? -18.288 6.459 64.718 1.00 60.84 104 VAL A O 1
ATOM 813 N N . GLU A 1 105 ? -17.981 8.666 64.439 1.00 57.72 105 GLU A N 1
ATOM 814 C CA . GLU A 1 105 ? -17.940 8.960 65.872 1.00 57.72 105 GLU A CA 1
ATOM 815 C C . GLU A 1 105 ? -19.331 8.729 66.478 1.00 57.72 105 GLU A C 1
ATOM 817 O O . GLU A 1 105 ? -20.320 9.376 66.119 1.00 57.72 105 GLU A O 1
ATOM 822 N N . ARG A 1 106 ? -19.414 7.765 67.401 1.00 56.44 106 ARG A N 1
ATOM 823 C CA . ARG A 1 106 ? -20.603 7.529 68.222 1.00 56.44 106 ARG A CA 1
ATOM 824 C C . ARG A 1 106 ? -20.439 8.250 69.548 1.00 56.44 106 ARG A C 1
ATOM 826 O O . ARG A 1 106 ? -19.440 8.059 70.237 1.00 56.44 106 ARG A O 1
ATOM 833 N N . LEU A 1 107 ? -21.440 9.040 69.919 1.00 69.38 107 LEU A N 1
ATOM 834 C CA . LEU A 1 107 ? -21.521 9.610 71.257 1.00 69.38 107 LEU A CA 1
ATOM 835 C C . LEU A 1 107 ? -21.807 8.491 72.273 1.00 69.38 107 LEU A C 1
ATOM 837 O O . LEU A 1 107 ? -22.425 7.475 71.945 1.00 69.38 107 LEU A O 1
ATOM 841 N N . ALA A 1 108 ? -21.362 8.681 73.517 1.00 74.31 108 ALA A N 1
ATOM 842 C CA . ALA A 1 108 ? -21.494 7.698 74.599 1.00 74.31 108 ALA A CA 1
ATOM 843 C C . ALA A 1 108 ? -22.954 7.321 74.938 1.00 74.31 108 ALA A C 1
ATOM 845 O O . ALA A 1 108 ? -23.190 6.307 75.587 1.00 74.31 108 ALA A O 1
ATOM 846 N N . ASP A 1 109 ? -23.933 8.108 74.482 1.00 77.38 109 ASP A N 1
ATOM 847 C CA . ASP A 1 109 ? -25.371 7.872 74.648 1.00 77.38 109 ASP A CA 1
ATOM 848 C C . ASP A 1 109 ? -26.013 7.099 73.475 1.00 77.38 109 ASP A C 1
ATOM 850 O O . ASP A 1 109 ? -27.231 6.928 73.432 1.00 77.38 109 ASP A O 1
ATOM 854 N N . GLY A 1 110 ? -25.212 6.635 72.510 1.00 69.00 110 GLY A N 1
ATOM 855 C CA . GLY A 1 110 ? -25.678 5.867 71.355 1.00 69.00 110 GLY A CA 1
ATOM 856 C C . GLY A 1 110 ? -26.255 6.707 70.212 1.00 69.00 110 GLY A C 1
ATOM 857 O O . GLY A 1 110 ? -26.691 6.134 69.211 1.00 69.00 110 GLY A O 1
ATOM 858 N N . ARG A 1 111 ? -26.240 8.043 70.303 1.00 70.19 111 ARG A N 1
ATOM 859 C CA . ARG A 1 111 ? -26.683 8.919 69.21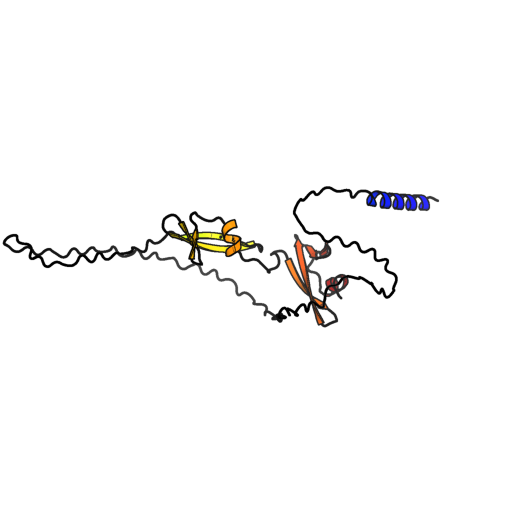0 1.00 70.19 111 ARG A CA 1
ATOM 860 C C . ARG A 1 111 ? -25.542 9.188 68.227 1.00 70.19 111 ARG A C 1
ATOM 862 O O . ARG A 1 111 ? -24.413 9.492 68.608 1.00 70.19 111 ARG A O 1
ATOM 869 N N . VAL A 1 112 ? -25.843 9.080 66.934 1.00 55.62 112 VAL A N 1
ATOM 870 C CA . VAL A 1 112 ? -24.925 9.465 65.854 1.00 55.62 112 VAL A CA 1
ATOM 871 C C . VAL A 1 112 ? -25.104 10.965 65.623 1.00 55.62 112 VAL A C 1
ATOM 873 O O . VAL A 1 112 ? -26.214 11.405 65.320 1.00 55.62 112 VAL A O 1
ATOM 876 N N . LYS A 1 113 ? -24.043 11.764 65.795 1.00 55.81 113 LYS A N 1
ATOM 877 C CA . LYS A 1 113 ? -24.073 13.208 65.521 1.00 55.81 113 LYS A CA 1
ATOM 878 C C . LYS A 1 113 ? -24.062 13.414 64.004 1.00 55.81 113 LYS A C 1
ATOM 880 O O . LYS A 1 113 ? -23.013 13.545 63.388 1.00 55.81 113 LYS A O 1
ATOM 885 N N . GLY A 1 114 ? -25.244 13.332 63.404 1.00 56.88 114 GLY A N 1
ATOM 886 C CA . GLY A 1 114 ? -25.435 13.488 61.970 1.00 56.88 114 GLY A CA 1
ATOM 887 C C . GLY A 1 114 ? -25.301 14.945 61.551 1.00 56.88 114 GLY A C 1
ATOM 888 O O . GLY A 1 114 ? -26.164 15.760 61.863 1.00 56.88 114 GLY A O 1
ATOM 889 N N . GLU A 1 115 ? -24.257 15.243 60.788 1.00 54.12 115 GLU A N 1
ATOM 890 C CA . GLU A 1 115 ? -24.326 16.275 59.765 1.00 54.12 115 GLU A CA 1
ATOM 891 C C . GLU A 1 115 ? -24.343 15.557 58.416 1.00 54.12 115 GLU A C 1
ATOM 893 O O . GLU A 1 115 ? -23.564 14.638 58.157 1.00 54.12 115 GLU A O 1
ATOM 898 N N . VAL A 1 116 ? -25.338 15.921 57.616 1.00 55.91 116 VAL A N 1
ATOM 899 C CA . VAL A 1 116 ? -25.654 15.434 56.273 1.00 55.91 116 VAL A CA 1
ATOM 900 C C . VAL A 1 116 ? -24.472 15.710 55.343 1.00 55.91 116 VAL A C 1
ATOM 902 O O . VAL A 1 116 ? -24.442 16.694 54.612 1.00 55.91 116 VAL A O 1
ATOM 905 N N . ALA A 1 117 ? -23.466 14.841 55.385 1.00 52.34 117 ALA A N 1
ATOM 906 C CA . ALA A 1 117 ? -22.396 14.827 54.407 1.00 52.34 117 ALA A CA 1
ATOM 907 C C . ALA A 1 117 ? -22.991 14.331 53.090 1.00 52.34 117 ALA A C 1
ATOM 909 O O . ALA A 1 117 ? -23.261 13.144 52.905 1.00 52.34 117 ALA A O 1
ATOM 910 N N . SER A 1 118 ? -23.246 15.291 52.206 1.00 49.66 118 SER A N 1
ATOM 911 C CA . SER A 1 118 ? -23.571 15.120 50.801 1.00 49.66 118 SER A CA 1
ATOM 912 C C . SER A 1 118 ? -22.818 13.933 50.214 1.00 49.66 118 SER A C 1
ATOM 914 O O . SER A 1 118 ? -21.623 14.009 49.933 1.00 49.66 118 SER A O 1
ATOM 916 N N . SER A 1 119 ? -23.552 12.850 49.970 1.00 51.50 119 SER A N 1
ATOM 917 C CA . SER A 1 119 ? -23.181 11.813 49.023 1.00 51.50 119 SER A CA 1
ATOM 918 C C . SER A 1 119 ? -23.207 12.432 47.624 1.00 51.50 119 SER A C 1
ATOM 920 O O . SER A 1 119 ? -24.106 12.179 46.824 1.00 51.50 119 SER A O 1
ATOM 922 N N . GLN A 1 120 ? -22.228 13.291 47.332 1.00 48.62 120 GLN A N 1
ATOM 923 C CA . GLN A 1 120 ? -21.761 13.470 45.972 1.00 48.62 120 GLN A CA 1
ATOM 924 C C . GLN A 1 120 ? -21.203 12.109 45.586 1.00 48.62 120 GLN A C 1
ATOM 926 O O . GLN A 1 120 ? -20.067 11.762 45.903 1.00 48.62 120 GLN A O 1
ATOM 931 N N . ALA A 1 121 ? -22.069 11.306 44.973 1.00 49.16 121 ALA A N 1
ATOM 932 C CA . ALA A 1 121 ? -21.671 10.204 44.134 1.00 49.16 121 ALA A CA 1
ATOM 933 C C . ALA A 1 121 ? -20.713 10.799 43.103 1.00 49.16 121 ALA A C 1
ATOM 935 O O . ALA A 1 121 ? -21.126 11.320 42.068 1.00 49.16 121 ALA A O 1
ATOM 936 N N . ALA A 1 122 ? -19.423 10.797 43.434 1.00 51.00 122 ALA A N 1
ATOM 937 C CA . ALA A 1 122 ? -18.378 10.877 42.450 1.00 51.00 122 ALA A CA 1
ATOM 938 C C . ALA A 1 122 ? -18.655 9.688 41.539 1.00 51.00 122 ALA A C 1
ATOM 940 O O . ALA A 1 122 ? -18.362 8.542 41.881 1.00 51.00 122 ALA A O 1
ATOM 941 N N . VAL A 1 123 ? -19.326 9.962 40.419 1.00 48.69 123 VAL A N 1
ATOM 942 C CA . VAL A 1 123 ? -19.378 9.073 39.271 1.00 48.69 123 VAL A CA 1
ATOM 943 C C . VAL A 1 123 ? -17.934 9.003 38.814 1.00 48.69 123 VAL A C 1
ATOM 945 O O . VAL A 1 123 ? -17.464 9.765 37.975 1.00 48.69 123 VAL A O 1
ATOM 948 N N . GLN A 1 124 ? -17.194 8.134 39.486 1.00 44.16 124 GLN A N 1
ATOM 949 C CA . GLN A 1 124 ? -15.912 7.638 39.076 1.00 44.16 124 GLN A CA 1
ATOM 950 C C . GLN A 1 124 ? -16.256 6.859 37.811 1.00 44.16 124 GLN A C 1
ATOM 952 O O . GLN A 1 124 ? -16.550 5.668 37.853 1.00 44.16 124 GLN A O 1
ATOM 957 N N . THR A 1 125 ? -16.334 7.561 36.677 1.00 45.84 125 THR A N 1
ATOM 958 C CA . THR A 1 125 ? -16.155 6.950 35.368 1.00 45.84 125 THR A CA 1
ATOM 959 C C . THR A 1 125 ? -14.765 6.355 35.427 1.00 45.84 125 THR A C 1
ATOM 961 O O . THR A 1 125 ? -13.773 7.009 35.111 1.00 45.84 125 THR A O 1
ATOM 964 N N . THR A 1 126 ? -14.688 5.128 35.936 1.00 48.56 126 THR A N 1
ATOM 965 C CA . THR A 1 126 ? -13.625 4.197 35.634 1.00 48.56 126 THR A CA 1
ATOM 966 C C . THR A 1 126 ? -13.506 4.264 34.128 1.00 48.56 126 THR A C 1
ATOM 968 O O . THR A 1 126 ? -14.387 3.813 33.396 1.00 48.56 126 THR A O 1
ATOM 971 N N . ALA A 1 127 ? -12.467 4.957 33.662 1.00 52.78 127 ALA A N 1
ATOM 972 C CA . ALA A 1 127 ? -12.019 4.880 32.294 1.00 52.78 127 ALA A CA 1
ATOM 973 C C . ALA A 1 127 ? -11.662 3.410 32.103 1.00 52.78 127 ALA A C 1
ATOM 975 O O . ALA A 1 127 ? -10.550 2.984 32.406 1.00 52.78 127 ALA A O 1
ATOM 976 N N . ALA A 1 128 ? -12.671 2.616 31.741 1.00 54.22 128 ALA A N 1
ATOM 977 C CA . ALA A 1 128 ? -12.511 1.241 31.356 1.00 54.22 128 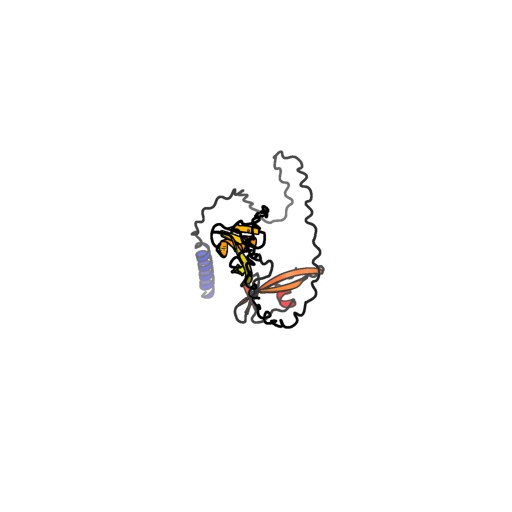ALA A CA 1
ATOM 978 C C . ALA A 1 128 ? -11.410 1.287 30.312 1.00 54.22 128 ALA A C 1
ATOM 980 O O . ALA A 1 128 ? -11.545 1.976 29.297 1.00 54.22 128 ALA A O 1
ATOM 981 N N . SER A 1 129 ? -10.283 0.657 30.629 1.00 57.56 129 SER A N 1
ATOM 982 C CA . SER A 1 129 ? -9.203 0.419 29.693 1.00 57.56 129 SER A CA 1
ATOM 983 C C . SER A 1 129 ? -9.800 -0.445 28.588 1.00 57.56 129 SER A C 1
ATOM 985 O O . SER A 1 129 ? -9.781 -1.673 28.672 1.00 57.56 129 SER A O 1
ATOM 987 N N . GLY A 1 130 ? -10.475 0.206 27.639 1.00 70.88 130 GLY A N 1
ATOM 988 C CA . GLY A 1 130 ? -11.181 -0.446 26.554 1.00 70.88 130 GLY A CA 1
ATOM 989 C C . GLY A 1 130 ? -10.166 -1.312 25.845 1.00 70.88 130 GLY A C 1
ATOM 990 O O . GLY A 1 130 ? -9.077 -0.831 25.522 1.00 70.88 130 GLY A O 1
ATOM 991 N N . GLN A 1 131 ? -10.485 -2.593 25.678 1.00 88.00 131 GLN A N 1
ATOM 992 C CA . GLN A 1 131 ? -9.587 -3.504 24.992 1.00 88.00 131 GLN A CA 1
ATOM 993 C C . GLN A 1 131 ? -9.278 -2.912 23.616 1.00 88.00 131 GLN A C 1
ATOM 995 O O . GLN A 1 131 ? -10.183 -2.524 22.872 1.00 88.00 131 GLN A O 1
ATOM 1000 N N . THR A 1 132 ? -7.995 -2.771 23.307 1.00 93.38 132 THR A N 1
ATOM 1001 C CA . THR A 1 132 ? -7.545 -2.327 21.994 1.00 93.38 132 THR A CA 1
ATOM 1002 C C . THR A 1 132 ? -7.309 -3.540 21.111 1.00 93.38 132 THR A C 1
ATOM 1004 O O . THR A 1 132 ? -6.738 -4.543 21.533 1.00 93.38 132 THR A O 1
ATOM 1007 N N . THR A 1 133 ? -7.777 -3.469 19.872 1.00 93.69 133 THR A N 1
ATOM 1008 C CA . THR A 1 133 ? -7.553 -4.494 18.849 1.00 93.69 133 THR A CA 1
ATOM 1009 C C . THR A 1 133 ? -6.858 -3.841 17.669 1.00 93.69 133 THR A C 1
ATOM 1011 O O . THR A 1 133 ? -7.289 -2.786 17.214 1.00 93.69 133 THR A O 1
ATOM 1014 N N . VAL A 1 134 ? -5.773 -4.444 17.188 1.00 96.12 134 VAL A N 1
ATOM 1015 C CA . VAL A 1 134 ? -5.032 -3.948 16.024 1.00 96.12 134 VAL A CA 1
ATOM 1016 C C . VAL A 1 134 ? -5.344 -4.842 14.833 1.00 96.12 134 VAL A C 1
ATOM 1018 O O . VAL A 1 134 ? -5.129 -6.051 14.898 1.00 96.12 134 VAL A O 1
ATOM 1021 N N . ILE A 1 135 ? -5.838 -4.243 13.754 1.00 94.94 135 ILE A N 1
ATOM 1022 C CA . ILE A 1 135 ? -6.076 -4.911 12.474 1.00 94.94 135 ILE A CA 1
ATOM 1023 C C . ILE A 1 135 ? -5.018 -4.426 11.486 1.00 94.94 135 ILE A C 1
ATOM 1025 O O . ILE A 1 135 ? -4.826 -3.223 11.317 1.00 94.94 135 ILE A O 1
ATOM 1029 N N . TRP A 1 136 ? -4.318 -5.357 10.843 1.00 94.50 136 TRP A N 1
ATOM 1030 C CA . TRP A 1 136 ? -3.308 -5.051 9.831 1.00 94.50 136 TRP A CA 1
ATOM 1031 C C . TRP A 1 136 ? -3.938 -5.076 8.442 1.00 94.50 136 TRP A C 1
ATOM 1033 O O . TRP A 1 136 ? -4.470 -6.101 8.033 1.00 94.50 136 TRP A O 1
ATOM 1043 N N . ILE A 1 137 ? -3.863 -3.958 7.721 1.00 94.38 137 ILE A N 1
ATOM 1044 C CA . ILE A 1 137 ? -4.396 -3.823 6.361 1.00 94.38 137 ILE A CA 1
ATOM 1045 C C . ILE A 1 137 ? -3.276 -4.005 5.352 1.00 94.38 137 ILE A C 1
ATOM 1047 O O . ILE A 1 137 ? -2.288 -3.277 5.401 1.00 94.38 137 ILE A O 1
ATOM 1051 N N . LYS A 1 138 ? -3.443 -4.921 4.400 1.00 91.12 138 LYS A N 1
ATOM 1052 C CA . LYS A 1 138 ? -2.521 -5.133 3.289 1.00 91.12 138 LYS A CA 1
ATOM 1053 C C . LYS A 1 138 ? -2.801 -4.143 2.156 1.00 91.12 138 LYS A C 1
ATOM 1055 O O . LYS A 1 138 ? -3.811 -4.211 1.444 1.00 91.12 138 LYS A O 1
ATOM 1060 N N . ASN A 1 139 ? -1.856 -3.230 1.963 1.00 87.19 139 ASN A N 1
ATOM 1061 C CA . ASN A 1 139 ? -1.876 -2.238 0.895 1.00 87.19 139 ASN A CA 1
ATOM 1062 C C . ASN A 1 139 ? -1.518 -2.872 -0.459 1.00 87.19 139 ASN A C 1
ATOM 1064 O O . ASN A 1 139 ? -0.933 -3.956 -0.531 1.00 87.19 139 ASN A O 1
ATOM 1068 N N . ASP A 1 140 ? -1.838 -2.173 -1.547 1.00 81.38 140 ASP A N 1
ATOM 1069 C CA . ASP A 1 140 ? -1.661 -2.694 -2.912 1.00 81.38 140 ASP A CA 1
ATOM 1070 C C . ASP A 1 140 ? -0.182 -2.828 -3.312 1.00 81.38 140 ASP A C 1
ATOM 1072 O O . ASP A 1 140 ? 0.185 -3.724 -4.070 1.00 81.38 140 ASP A O 1
ATOM 1076 N N . ASN A 1 141 ? 0.697 -2.016 -2.717 1.00 70.62 141 ASN A N 1
ATOM 1077 C CA . ASN A 1 141 ? 2.152 -2.142 -2.851 1.00 70.62 141 ASN A CA 1
ATOM 1078 C C . ASN A 1 141 ? 2.766 -3.253 -1.972 1.00 70.62 141 ASN A C 1
ATOM 1080 O O . ASN A 1 141 ? 3.987 -3.381 -1.917 1.00 70.62 141 ASN A O 1
ATOM 1084 N N . GLY A 1 142 ? 1.950 -4.029 -1.253 1.00 78.06 142 GLY A N 1
ATOM 1085 C CA . GLY A 1 142 ? 2.398 -5.103 -0.364 1.00 78.06 142 GLY A CA 1
ATOM 1086 C C . GLY A 1 142 ? 2.816 -4.658 1.041 1.00 78.06 142 GLY A C 1
ATOM 1087 O O . GLY A 1 142 ? 3.057 -5.520 1.885 1.00 78.06 142 GLY A O 1
ATOM 1088 N N . SER A 1 143 ? 2.867 -3.351 1.325 1.00 81.44 143 SER A N 1
ATOM 1089 C CA . SER A 1 143 ? 3.053 -2.850 2.696 1.00 81.44 143 SER A CA 1
ATOM 1090 C C . SER A 1 143 ? 1.824 -3.129 3.573 1.00 81.44 143 SER A C 1
ATOM 1092 O O . SER A 1 143 ? 0.753 -3.470 3.066 1.00 81.44 143 SER A O 1
ATOM 1094 N N . GLN A 1 144 ? 1.972 -2.984 4.893 1.00 89.56 144 GLN A N 1
ATOM 1095 C CA . GLN A 1 144 ? 0.875 -3.151 5.848 1.00 89.56 144 GLN A CA 1
ATOM 1096 C C . GLN A 1 144 ? 0.652 -1.882 6.678 1.00 89.56 144 GLN A C 1
ATOM 1098 O O . GLN A 1 144 ? 1.615 -1.283 7.156 1.00 89.56 144 GLN A O 1
ATOM 1103 N N . THR A 1 145 ? -0.610 -1.500 6.878 1.00 90.69 145 THR A N 1
ATOM 1104 C CA . THR A 1 145 ? -1.014 -0.375 7.736 1.00 90.69 145 THR A CA 1
ATOM 1105 C C . THR A 1 145 ? -1.716 -0.907 8.990 1.00 90.69 145 THR A C 1
ATOM 1107 O O . THR A 1 145 ? -2.750 -1.564 8.854 1.00 90.69 145 THR A O 1
ATOM 1110 N N . PRO A 1 146 ? -1.206 -0.645 10.209 1.00 95.38 146 PRO A N 1
ATOM 1111 C CA . PRO A 1 146 ? -1.900 -1.014 11.437 1.00 95.38 146 PRO A CA 1
ATOM 1112 C C . PRO A 1 146 ? -3.043 -0.038 11.734 1.00 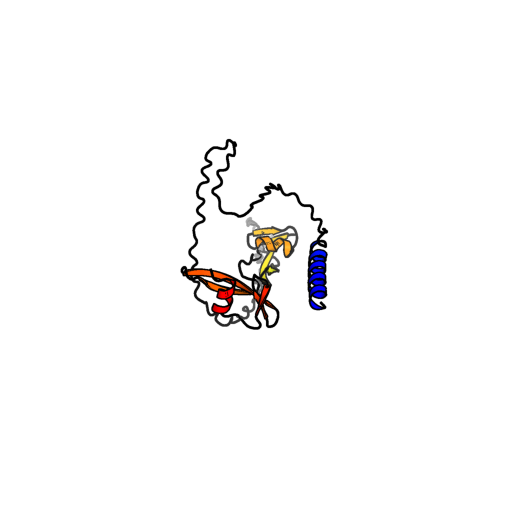95.38 146 PRO A C 1
ATOM 1114 O O . PRO A 1 146 ? -2.845 1.176 11.769 1.00 95.38 146 PRO A O 1
ATOM 1117 N N . VAL A 1 147 ? -4.229 -0.572 12.014 1.00 96.38 147 VAL A N 1
ATOM 1118 C CA . VAL A 1 147 ? -5.396 0.188 12.471 1.00 96.38 147 VAL A CA 1
ATOM 1119 C C . VAL A 1 147 ? -5.770 -0.263 13.872 1.00 96.38 147 VAL A C 1
ATOM 1121 O O . VAL A 1 147 ? -6.176 -1.404 14.087 1.00 96.38 147 VAL A O 1
ATOM 1124 N N . THR A 1 148 ? -5.633 0.647 14.833 1.00 96.06 148 THR A N 1
ATOM 1125 C CA . THR A 1 148 ? -5.980 0.399 16.234 1.00 96.06 148 THR A CA 1
ATOM 1126 C C . THR A 1 148 ? -7.428 0.788 16.489 1.00 96.06 148 THR A C 1
ATOM 1128 O O . THR A 1 148 ? -7.803 1.948 16.334 1.00 96.06 148 THR A O 1
ATOM 1131 N N . LEU A 1 149 ? -8.226 -0.177 16.930 1.00 95.94 149 LEU A N 1
ATOM 1132 C CA . LEU A 1 149 ? -9.607 0.003 17.352 1.00 95.94 149 LEU A CA 1
ATOM 1133 C C . LEU A 1 149 ? -9.698 -0.059 18.873 1.00 95.94 149 LEU A C 1
ATOM 1135 O O . LEU A 1 149 ? -9.079 -0.922 19.498 1.00 95.94 149 LEU A O 1
ATOM 1139 N N . ARG A 1 150 ? -10.500 0.819 19.474 1.00 95.19 150 ARG A N 1
ATOM 1140 C CA . ARG A 1 150 ? -10.796 0.799 20.912 1.00 95.19 150 ARG A CA 1
ATOM 1141 C C . ARG A 1 150 ? -12.193 0.244 21.146 1.00 95.19 150 ARG A C 1
ATOM 1143 O O . ARG A 1 150 ? -13.162 0.822 20.663 1.00 95.19 150 ARG A O 1
ATOM 1150 N N . GLN A 1 151 ? -12.316 -0.835 21.911 1.00 94.38 151 GLN A N 1
ATOM 1151 C CA . GLN A 1 151 ? -13.621 -1.377 22.276 1.00 94.38 151 GLN A CA 1
ATOM 1152 C C . GLN A 1 151 ? -14.375 -0.401 23.192 1.00 94.38 151 GLN A C 1
ATOM 1154 O O . GLN A 1 151 ? -13.828 0.089 24.184 1.00 94.38 151 GLN A O 1
ATOM 1159 N N . GLN A 1 152 ? -15.636 -0.125 22.861 1.00 92.56 152 GLN A N 1
ATOM 1160 C CA . GLN A 1 152 ? -16.532 0.720 23.646 1.00 92.56 152 GLN A CA 1
ATOM 1161 C C . GLN A 1 152 ? -17.929 0.091 23.694 1.00 92.56 152 GLN A C 1
ATOM 1163 O O . GLN A 1 152 ? -18.645 0.038 22.691 1.00 92.56 152 GLN A O 1
ATOM 1168 N N . GLY A 1 153 ? -18.323 -0.388 24.878 1.00 90.94 153 GLY A N 1
ATOM 1169 C CA . GLY A 1 153 ? -19.566 -1.141 25.050 1.00 90.94 153 GLY A CA 1
ATOM 1170 C C . GLY A 1 153 ? -19.545 -2.424 24.218 1.00 90.94 153 GLY A C 1
ATOM 1171 O O . GLY A 1 153 ? -18.655 -3.253 24.382 1.00 90.94 153 GLY A O 1
ATOM 1172 N N . THR A 1 154 ? -20.510 -2.569 23.311 1.00 93.25 154 THR A N 1
ATOM 1173 C CA . THR A 1 154 ? -20.622 -3.717 22.393 1.00 93.25 154 THR A CA 1
ATOM 1174 C C . THR A 1 154 ? -19.941 -3.502 21.040 1.00 93.25 154 THR A C 1
ATOM 1176 O O . THR A 1 154 ? -19.959 -4.414 20.221 1.00 93.25 154 THR A O 1
ATOM 1179 N N . GLY A 1 155 ? -19.372 -2.319 20.784 1.00 94.94 155 GLY A N 1
ATOM 1180 C CA . GLY A 1 155 ? -18.768 -1.969 19.497 1.00 94.94 155 GLY A CA 1
ATOM 1181 C C . GLY A 1 155 ? -17.314 -1.521 19.609 1.00 94.94 155 GLY A C 1
ATOM 1182 O O . GLY A 1 155 ? -16.667 -1.664 20.649 1.00 94.94 155 GLY A O 1
ATOM 1183 N N . TYR A 1 156 ? -16.809 -0.950 18.520 1.00 96.88 156 TYR A N 1
ATOM 1184 C CA . TYR A 1 156 ? 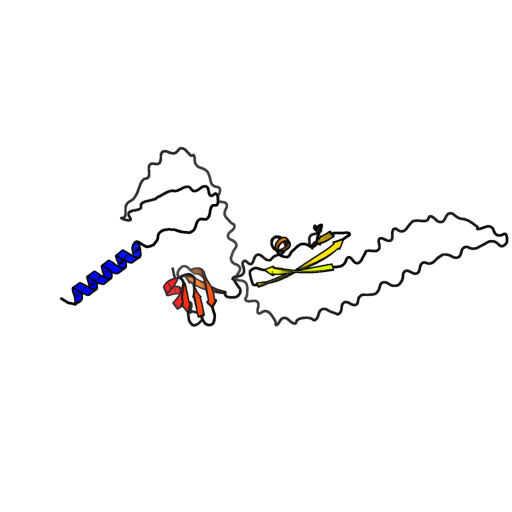-15.424 -0.523 18.355 1.00 96.88 156 TYR A CA 1
ATOM 1185 C C . TYR A 1 156 ? -15.358 0.907 17.821 1.00 96.88 156 TYR A C 1
ATOM 1187 O O . TYR A 1 156 ? -16.160 1.291 16.976 1.00 96.88 156 TYR A O 1
ATOM 1195 N N . ILE A 1 157 ? -14.387 1.680 18.300 1.00 96.19 157 ILE A N 1
ATOM 1196 C CA . ILE A 1 157 ? -14.093 3.037 17.836 1.00 96.19 157 ILE A CA 1
ATOM 1197 C C . ILE A 1 157 ? -12.785 3.036 17.048 1.00 96.19 157 ILE A C 1
ATOM 1199 O O . ILE A 1 157 ? -11.765 2.562 17.558 1.00 96.19 157 ILE A O 1
ATOM 1203 N N . GLY A 1 158 ? -12.825 3.563 15.826 1.00 96.69 158 GLY A N 1
ATOM 1204 C CA . GLY A 1 158 ? -11.681 3.707 14.931 1.00 96.69 158 GLY A CA 1
ATOM 1205 C C . GLY A 1 158 ? -10.793 4.924 15.217 1.00 96.69 158 GLY A C 1
ATOM 1206 O O . GLY A 1 158 ? -11.137 5.775 16.045 1.00 96.69 158 GLY A O 1
ATOM 1207 N N . PRO A 1 159 ? -9.637 5.029 14.531 1.00 94.00 159 PRO A N 1
ATOM 1208 C CA . PRO A 1 159 ? -8.705 6.147 14.681 1.00 94.00 159 PRO A CA 1
ATOM 1209 C C . PRO A 1 159 ? -9.280 7.543 14.411 1.00 94.00 159 PRO A C 1
ATOM 1211 O O . PRO A 1 159 ? -8.780 8.500 14.999 1.00 94.00 159 PRO A O 1
ATOM 1214 N N . GLN A 1 160 ? -10.303 7.692 13.561 1.00 93.75 160 GLN A N 1
ATOM 1215 C CA . GLN A 1 160 ? -10.969 8.985 13.321 1.00 93.75 160 GLN A CA 1
ATOM 1216 C C . GLN A 1 160 ? -12.297 9.098 14.082 1.00 93.75 160 GLN A C 1
ATOM 1218 O O . GLN A 1 160 ? -13.171 9.881 13.714 1.00 93.75 160 GLN A O 1
ATOM 1223 N N . ASN A 1 161 ? -12.432 8.349 15.182 1.00 95.00 161 ASN A N 1
ATOM 1224 C CA . ASN A 1 161 ? -13.608 8.337 16.046 1.00 95.00 161 ASN A CA 1
ATOM 1225 C C . ASN A 1 161 ? -14.882 7.799 15.359 1.00 95.00 161 ASN A C 1
ATOM 1227 O O . ASN A 1 161 ? -16.000 8.151 15.737 1.00 95.00 161 ASN A O 1
ATOM 1231 N N . GLU A 1 162 ? -14.723 6.929 14.361 1.00 96.06 162 GLU A N 1
ATOM 1232 C CA . GLU A 1 162 ? -15.814 6.205 13.707 1.00 96.06 162 GLU A CA 1
ATOM 1233 C C . GLU A 1 162 ? -16.270 5.024 14.568 1.00 96.06 162 GLU A C 1
ATOM 1235 O O . GLU A 1 162 ? -15.442 4.348 15.173 1.00 96.06 162 GLU A O 1
ATOM 1240 N N . TYR A 1 163 ? -17.575 4.743 14.611 1.00 96.56 163 TYR A N 1
ATOM 1241 C CA . TYR A 1 163 ? -18.128 3.629 15.385 1.00 96.56 163 TYR A CA 1
ATOM 1242 C C . TYR A 1 163 ? -18.489 2.436 14.497 1.00 96.56 163 TYR A C 1
ATOM 1244 O O . TYR A 1 163 ? -19.195 2.581 13.500 1.00 96.56 163 TYR A O 1
ATOM 1252 N N . TYR A 1 164 ? -18.074 1.248 14.927 1.00 97.00 164 TYR A N 1
ATOM 1253 C CA . TYR A 1 164 ? -18.401 -0.036 14.321 1.00 97.00 164 TYR A CA 1
ATOM 1254 C C . TYR A 1 164 ? -19.182 -0.880 15.331 1.00 97.00 164 TYR A C 1
ATOM 1256 O O . TYR A 1 164 ? -18.711 -1.131 16.441 1.00 97.00 164 TYR A O 1
ATOM 1264 N N . SER A 1 165 ? -20.381 -1.332 14.959 1.00 97.25 165 SER A N 1
ATOM 1265 C CA . SER A 1 165 ? -21.231 -2.161 15.829 1.00 97.25 165 SER A CA 1
ATOM 1266 C C . SER A 1 165 ? -20.661 -3.562 16.070 1.00 97.25 165 SER A C 1
ATOM 1268 O O . SER A 1 165 ? -20.969 -4.182 17.083 1.00 97.25 165 SER A O 1
ATOM 1270 N N . THR A 1 166 ? -19.822 -4.050 15.156 1.00 96.62 166 THR A N 1
ATOM 1271 C CA . THR A 1 166 ? -19.078 -5.312 15.238 1.00 96.62 166 THR A CA 1
ATOM 1272 C C . THR A 1 166 ? -17.622 -5.074 14.848 1.00 96.62 166 THR A C 1
ATOM 1274 O O . THR A 1 166 ? -17.300 -4.021 14.301 1.00 96.62 166 THR A O 1
ATOM 1277 N N . LEU A 1 167 ? -16.734 -6.039 15.104 1.00 96.56 167 LEU A N 1
ATOM 1278 C CA . LEU A 1 167 ? -15.337 -5.936 14.675 1.00 96.56 167 LEU A CA 1
ATOM 1279 C C . LEU A 1 167 ? -15.283 -5.860 13.133 1.00 96.56 167 LEU A C 1
ATOM 1281 O O . LEU A 1 167 ? -15.740 -6.807 12.486 1.00 96.56 167 LEU A O 1
ATOM 1285 N N . PRO A 1 168 ? -14.795 -4.756 12.537 1.00 96.94 168 PRO A N 1
ATOM 1286 C CA . PRO A 1 168 ? -14.759 -4.607 11.087 1.00 96.94 168 PRO A CA 1
ATOM 1287 C C . PRO A 1 168 ? -13.697 -5.518 10.463 1.00 96.94 168 PRO A C 1
ATOM 1289 O O . PRO A 1 168 ? -12.695 -5.843 11.101 1.00 96.94 168 PRO A O 1
ATOM 1292 N N . THR A 1 169 ? -13.902 -5.919 9.209 1.00 97.12 169 THR A N 1
ATOM 1293 C CA . THR A 1 169 ? -12.912 -6.708 8.458 1.00 97.12 169 THR A CA 1
ATOM 1294 C C . THR A 1 169 ? -11.852 -5.820 7.809 1.00 97.12 169 THR A C 1
ATOM 1296 O O . THR A 1 169 ? -12.023 -4.605 7.673 1.00 97.12 169 THR A O 1
ATOM 1299 N N . GLU A 1 170 ? -10.753 -6.431 7.365 1.00 95.56 170 GLU A N 1
ATOM 1300 C CA . GLU A 1 170 ? -9.712 -5.737 6.606 1.00 95.56 170 GLU A CA 1
ATOM 1301 C C . GLU A 1 170 ? -10.292 -5.030 5.370 1.00 95.56 170 GLU A C 1
ATOM 1303 O O . GLU A 1 170 ? -9.997 -3.861 5.129 1.00 95.56 170 GLU A O 1
ATOM 1308 N N . GLU A 1 171 ? -11.166 -5.699 4.614 1.00 92.56 171 GLU A N 1
ATOM 1309 C CA . GLU A 1 171 ? -11.769 -5.171 3.387 1.00 92.56 171 GLU A CA 1
ATOM 1310 C C . GLU A 1 171 ? -12.674 -3.965 3.649 1.00 92.56 171 GLU A C 1
ATOM 1312 O O . GLU A 1 171 ? -12.794 -3.096 2.788 1.00 92.56 171 GLU A O 1
ATOM 1317 N N . GLN A 1 172 ? -13.297 -3.892 4.829 1.00 95.06 172 GLN A N 1
ATOM 1318 C CA . GLN A 1 172 ? -14.116 -2.748 5.234 1.00 95.06 172 GLN A CA 1
ATOM 1319 C C . GLN A 1 172 ? -13.257 -1.545 5.634 1.00 95.06 172 GLN A C 1
ATOM 1321 O O . GLN A 1 172 ? -13.636 -0.404 5.373 1.00 95.06 172 GLN A O 1
ATOM 1326 N N . LEU A 1 173 ? -12.095 -1.791 6.242 1.00 95.69 173 LEU A N 1
ATOM 1327 C CA . LEU A 1 173 ? -11.171 -0.743 6.674 1.00 95.69 173 LEU A CA 1
ATOM 1328 C C . LEU A 1 173 ? -10.258 -0.249 5.542 1.00 95.69 173 LEU A C 1
ATOM 1330 O O . LEU A 1 173 ? -9.856 0.916 5.536 1.00 95.69 173 LEU A O 1
ATOM 1334 N N . LYS A 1 174 ? -9.937 -1.104 4.564 1.00 93.50 174 LYS A N 1
ATOM 1335 C CA . LYS A 1 174 ? -9.007 -0.809 3.464 1.00 93.50 174 LYS A CA 1
ATOM 1336 C C . LYS A 1 174 ? -9.372 0.437 2.636 1.00 93.50 174 LYS A C 1
ATOM 1338 O O . LYS A 1 174 ? -8.460 1.190 2.311 1.00 93.50 174 LYS A O 1
ATOM 1343 N N . PRO A 1 175 ? -10.640 0.736 2.312 1.00 91.69 175 PRO A N 1
ATOM 1344 C CA . PRO A 1 175 ? -10.987 1.957 1.585 1.00 91.69 175 PRO A CA 1
ATOM 1345 C C . PRO A 1 175 ? -10.708 3.252 2.360 1.00 91.69 175 PRO A C 1
ATOM 1347 O O . PRO A 1 175 ? -10.498 4.287 1.730 1.00 91.69 175 PRO A O 1
ATOM 1350 N N . VAL A 1 176 ? -10.733 3.194 3.697 1.00 91.94 176 VAL A N 1
ATOM 1351 C CA . VAL A 1 176 ? -10.600 4.357 4.591 1.00 91.94 176 VAL A CA 1
ATOM 1352 C C . VAL A 1 176 ? -9.149 4.542 5.038 1.00 91.94 176 VAL A C 1
ATOM 1354 O O . VAL A 1 176 ? -8.617 5.646 4.966 1.00 91.94 176 VAL A O 1
ATOM 1357 N N . TYR A 1 177 ? -8.494 3.456 5.458 1.00 91.94 177 TYR A N 1
ATOM 1358 C CA . TYR A 1 177 ? -7.147 3.486 6.043 1.00 91.94 177 TYR A CA 1
ATOM 1359 C C . TYR A 1 177 ? -6.076 2.812 5.183 1.00 91.94 177 TYR A C 1
ATOM 1361 O O . TYR A 1 177 ? -4.885 2.925 5.479 1.00 91.94 177 TYR A O 1
ATOM 1369 N N . GLY A 1 178 ? -6.469 2.085 4.137 1.00 87.25 178 GLY A N 1
ATOM 1370 C CA . GLY A 1 178 ? -5.523 1.499 3.200 1.00 87.25 178 GLY A CA 1
ATOM 1371 C C . GLY A 1 178 ? -4.831 2.592 2.397 1.00 87.25 178 GLY A C 1
ATOM 1372 O O . GLY A 1 178 ? -5.465 3.501 1.856 1.00 87.25 178 GLY A O 1
ATOM 1373 N N . LEU A 1 179 ? -3.511 2.493 2.290 1.00 80.12 179 LEU A N 1
ATOM 1374 C CA . LEU A 1 179 ? -2.746 3.370 1.422 1.00 80.12 179 LEU A CA 1
ATOM 1375 C C . LEU A 1 179 ? -3.008 2.947 -0.022 1.00 80.12 179 LEU A C 1
ATOM 1377 O O . LEU A 1 179 ? -2.529 1.904 -0.473 1.00 80.12 179 LEU A O 1
ATOM 1381 N N . LYS A 1 180 ? -3.757 3.774 -0.759 1.00 71.38 180 LYS A N 1
ATOM 1382 C CA . LYS A 1 180 ? -3.815 3.683 -2.220 1.00 71.38 180 LYS A CA 1
ATOM 1383 C C . LYS A 1 180 ? -2.426 4.021 -2.734 1.00 71.38 180 LYS A C 1
ATOM 1385 O O . LYS A 1 180 ? -2.009 5.179 -2.695 1.00 71.38 180 LYS A O 1
ATOM 1390 N N . SER A 1 181 ? -1.661 3.013 -3.135 1.00 58.91 181 SER A N 1
ATOM 1391 C CA . SER A 1 181 ? -0.314 3.274 -3.611 1.00 58.91 181 SER A CA 1
ATOM 1392 C C . SER A 1 181 ? -0.384 3.910 -4.998 1.00 58.91 181 SER A C 1
ATOM 1394 O O . SER A 1 181 ? -0.687 3.236 -5.975 1.00 58.91 181 SER A O 1
ATOM 1396 N N . ASN A 1 182 ? -0.009 5.186 -5.091 1.00 60.91 182 ASN A N 1
ATOM 1397 C CA . ASN A 1 182 ? 0.602 5.714 -6.318 1.00 60.91 182 ASN A CA 1
ATOM 1398 C C . ASN A 1 182 ? 2.034 5.174 -6.492 1.00 60.91 182 ASN A C 1
ATOM 1400 O O . ASN A 1 182 ? 2.672 5.418 -7.513 1.00 60.91 182 ASN A O 1
ATOM 1404 N N . ALA A 1 183 ? 2.561 4.474 -5.477 1.00 59.31 183 ALA A N 1
ATOM 1405 C CA . ALA A 1 183 ? 3.844 3.803 -5.564 1.00 59.31 183 ALA A CA 1
ATOM 1406 C C . ALA A 1 183 ? 3.760 2.683 -6.616 1.00 59.31 183 ALA A C 1
ATOM 1408 O O . ALA A 1 183 ? 2.807 1.895 -6.580 1.00 59.31 183 ALA A O 1
ATOM 1409 N N . PRO A 1 184 ? 4.742 2.601 -7.528 1.00 63.94 184 PRO A N 1
ATOM 1410 C CA . PRO A 1 184 ? 4.847 1.491 -8.457 1.00 63.94 184 PRO A CA 1
ATOM 1411 C C . PRO A 1 184 ? 4.832 0.156 -7.689 1.00 63.94 184 PRO A C 1
ATOM 1413 O O . PRO A 1 184 ? 5.334 0.101 -6.560 1.00 63.94 184 PRO A O 1
ATOM 1416 N N . PRO A 1 185 ? 4.262 -0.923 -8.255 1.00 71.75 185 PRO A N 1
ATOM 1417 C CA . PRO A 1 185 ? 4.292 -2.246 -7.636 1.00 71.75 185 PRO A CA 1
ATOM 1418 C C . PRO A 1 185 ? 5.707 -2.610 -7.162 1.00 71.75 185 PRO A C 1
ATOM 1420 O O . PRO A 1 185 ? 6.682 -2.270 -7.831 1.00 71.75 185 PRO A O 1
ATOM 1423 N N . ALA A 1 186 ? 5.843 -3.330 -6.043 1.00 72.44 186 ALA A N 1
ATOM 1424 C CA . ALA A 1 186 ? 7.146 -3.640 -5.428 1.00 72.44 186 ALA A CA 1
ATOM 1425 C C . ALA A 1 186 ? 8.154 -4.327 -6.377 1.00 72.44 186 ALA A C 1
ATOM 1427 O O . ALA A 1 186 ? 9.362 -4.283 -6.162 1.00 72.44 186 ALA A O 1
ATOM 1428 N N . ASN A 1 187 ? 7.663 -4.958 -7.440 1.00 87.69 187 ASN A N 1
ATOM 1429 C CA . ASN A 1 187 ? 8.450 -5.578 -8.495 1.00 87.69 187 ASN A CA 1
ATOM 1430 C C . ASN A 1 187 ? 8.529 -4.715 -9.760 1.00 87.69 187 ASN A C 1
ATOM 1432 O O . ASN A 1 187 ? 8.593 -5.261 -10.855 1.00 87.69 187 ASN A O 1
ATOM 1436 N N . THR A 1 188 ? 8.496 -3.391 -9.648 1.00 88.69 188 THR A N 1
ATOM 1437 C CA . THR A 1 188 ? 8.664 -2.500 -10.797 1.00 88.69 188 THR A CA 1
ATOM 1438 C C . THR A 1 188 ? 9.793 -1.505 -10.586 1.00 88.69 188 THR A C 1
ATOM 1440 O O . THR A 1 188 ? 10.080 -1.088 -9.468 1.00 88.69 188 THR A O 1
ATOM 1443 N N . VAL A 1 189 ? 10.458 -1.153 -11.681 1.00 90.44 189 VAL A N 1
ATOM 1444 C CA . VAL A 1 189 ? 11.504 -0.134 -11.735 1.00 90.44 189 VAL A CA 1
ATOM 1445 C C . VAL A 1 189 ? 11.044 0.936 -12.707 1.00 90.44 189 VAL A C 1
ATOM 1447 O O . VAL A 1 189 ? 10.775 0.632 -13.865 1.00 90.44 189 VAL A O 1
ATOM 1450 N N . THR A 1 190 ? 10.952 2.180 -12.247 1.00 90.62 190 THR A N 1
ATOM 1451 C CA . THR A 1 190 ? 10.631 3.316 -13.115 1.00 90.62 190 THR A CA 1
ATOM 1452 C C . THR A 1 190 ? 11.914 4.045 -13.486 1.00 90.62 190 THR A C 1
ATOM 1454 O O . THR A 1 190 ? 12.615 4.549 -12.611 1.00 90.62 190 THR A O 1
ATOM 1457 N N . ILE A 1 191 ? 12.212 4.108 -14.781 1.00 92.56 191 ILE A N 1
ATOM 1458 C CA . ILE A 1 191 ? 13.338 4.853 -15.347 1.00 92.56 191 ILE A CA 1
ATOM 1459 C C . ILE A 1 191 ? 12.784 6.121 -15.997 1.00 92.56 191 ILE A C 1
ATOM 1461 O O . ILE A 1 191 ? 11.827 6.060 -16.765 1.00 92.56 191 ILE A O 1
ATOM 1465 N N . LEU A 1 192 ? 13.365 7.278 -15.680 1.00 91.69 192 LEU A N 1
ATOM 1466 C CA . LEU A 1 192 ? 13.019 8.545 -16.323 1.00 91.69 192 LEU A CA 1
ATOM 1467 C C . LEU A 1 192 ? 13.906 8.737 -17.557 1.00 91.69 192 LEU A C 1
ATOM 1469 O O . LEU A 1 192 ? 15.096 9.000 -17.416 1.00 91.69 192 LEU A O 1
ATOM 1473 N N . LEU A 1 193 ? 13.325 8.601 -18.748 1.00 94.31 193 LEU A N 1
ATOM 1474 C CA . LEU A 1 193 ? 14.014 8.766 -20.028 1.00 94.31 193 LEU A CA 1
ATOM 1475 C C . LEU A 1 193 ? 14.058 10.246 -20.426 1.00 94.31 193 LEU A C 1
ATOM 1477 O O . LEU A 1 193 ? 13.002 10.878 -20.494 1.00 94.31 193 LEU A O 1
ATOM 1481 N N . ASN A 1 194 ? 15.243 10.789 -20.722 1.00 93.00 194 ASN A N 1
ATOM 1482 C CA . ASN A 1 194 ? 15.385 12.171 -21.184 1.00 93.00 194 ASN A CA 1
ATOM 1483 C C . ASN A 1 194 ? 15.230 12.247 -22.714 1.00 93.00 194 ASN A C 1
ATOM 1485 O O . ASN A 1 194 ? 16.057 11.749 -23.495 1.00 93.00 194 ASN A O 1
ATOM 1489 N N . ASN A 1 195 ? 14.162 12.906 -23.151 1.00 88.62 195 ASN A N 1
ATOM 1490 C CA . ASN A 1 195 ? 13.886 13.152 -24.561 1.00 88.62 195 ASN A CA 1
ATOM 1491 C C . ASN A 1 195 ? 14.764 14.291 -25.104 1.00 88.62 195 ASN A C 1
ATOM 1493 O O . ASN A 1 195 ? 15.337 15.078 -24.346 1.00 88.62 195 ASN A O 1
ATOM 1497 N N . SER A 1 196 ? 14.887 14.397 -26.432 1.00 88.94 196 SER A N 1
ATOM 1498 C CA . SER A 1 196 ? 15.670 15.477 -27.065 1.00 88.94 196 SER A CA 1
ATOM 1499 C C . SER A 1 196 ? 15.090 16.876 -26.850 1.00 88.94 196 SER A C 1
ATOM 1501 O O . SER A 1 196 ? 15.825 17.853 -26.954 1.00 88.94 196 SER A O 1
ATOM 1503 N N . ASP A 1 197 ? 13.802 16.978 -26.528 1.00 89.19 197 ASP A N 1
ATOM 1504 C CA . ASP A 1 197 ? 13.119 18.231 -26.192 1.00 89.19 197 ASP A CA 1
ATOM 1505 C C . ASP A 1 197 ? 13.307 18.658 -24.718 1.00 89.19 197 ASP A C 1
ATOM 1507 O O . ASP A 1 197 ? 12.781 19.688 -24.299 1.00 89.19 197 ASP A O 1
ATOM 1511 N N . GLY A 1 198 ? 14.055 17.881 -23.924 1.00 88.31 198 GLY A N 1
ATOM 1512 C CA . GLY A 1 198 ? 14.271 18.120 -22.495 1.00 88.31 198 GLY A CA 1
ATOM 1513 C C . GLY A 1 198 ? 13.141 17.623 -21.588 1.00 88.31 198 GLY A C 1
ATOM 1514 O O . GLY A 1 198 ? 13.255 17.731 -20.365 1.00 88.31 198 GLY A O 1
ATOM 1515 N N . THR A 1 199 ? 12.067 17.053 -22.142 1.00 90.69 199 THR A N 1
ATOM 1516 C CA . THR A 1 199 ? 11.029 16.390 -21.345 1.00 90.69 199 THR A CA 1
ATOM 1517 C C . THR A 1 199 ? 11.523 15.044 -20.809 1.00 90.69 199 THR A C 1
ATOM 1519 O O . THR A 1 199 ? 12.419 14.411 -21.375 1.00 90.69 199 THR A O 1
ATOM 1522 N N . LYS A 1 200 ? 10.936 14.591 -19.694 1.00 89.38 200 LYS A N 1
ATOM 1523 C CA . LYS A 1 200 ? 11.221 13.280 -19.098 1.00 89.38 200 LYS A CA 1
ATOM 1524 C C . LYS A 1 200 ? 10.016 12.362 -19.253 1.00 89.38 200 LYS A C 1
ATOM 1526 O O . LYS A 1 200 ? 8.920 12.716 -18.825 1.00 89.38 200 LYS A O 1
ATOM 1531 N N . THR A 1 201 ? 10.224 11.178 -19.819 1.00 91.38 201 THR A N 1
ATOM 1532 C CA . THR A 1 201 ? 9.179 10.152 -19.949 1.00 91.38 201 THR A CA 1
ATOM 1533 C C . THR A 1 201 ? 9.419 9.035 -18.932 1.00 91.38 201 THR A C 1
ATOM 1535 O O . THR A 1 201 ? 10.472 8.400 -18.984 1.00 91.38 201 THR A O 1
ATOM 1538 N N . PRO A 1 202 ? 8.490 8.772 -17.994 1.00 92.44 202 PRO A N 1
ATOM 1539 C CA . PRO A 1 202 ? 8.624 7.656 -17.068 1.00 92.44 202 PRO A CA 1
ATOM 1540 C C . PRO A 1 202 ? 8.319 6.333 -17.776 1.00 92.44 202 PRO A C 1
ATOM 1542 O O . PRO A 1 202 ? 7.222 6.133 -18.294 1.00 92.44 202 PRO A O 1
ATOM 1545 N N . ILE A 1 203 ? 9.281 5.415 -17.761 1.00 94.12 203 ILE A N 1
ATOM 1546 C CA . ILE A 1 203 ? 9.147 4.054 -18.278 1.00 94.12 203 ILE A CA 1
ATOM 1547 C C . ILE A 1 203 ? 9.175 3.088 -17.102 1.00 94.12 203 ILE A C 1
ATOM 1549 O O . ILE A 1 203 ? 10.175 2.990 -16.393 1.00 94.12 203 ILE A O 1
ATOM 1553 N N . THR A 1 204 ? 8.075 2.372 -16.884 1.00 92.81 204 THR A N 1
ATOM 1554 C CA . THR A 1 204 ? 7.956 1.390 -15.802 1.00 92.81 204 THR A CA 1
ATOM 1555 C C . THR A 1 204 ? 8.215 -0.014 -16.335 1.00 92.81 204 THR A C 1
ATOM 1557 O O . THR A 1 204 ? 7.474 -0.513 -17.176 1.00 92.81 204 THR A O 1
ATOM 1560 N N . LEU A 1 205 ? 9.251 -0.662 -15.812 1.00 95.00 205 LEU A N 1
ATOM 1561 C CA . LEU A 1 205 ? 9.617 -2.043 -16.106 1.00 95.00 205 LEU A CA 1
ATOM 1562 C C . LEU A 1 205 ? 9.150 -2.952 -14.973 1.00 95.00 205 LEU A C 1
ATOM 1564 O O . LEU A 1 205 ? 9.396 -2.654 -13.807 1.00 95.00 205 LEU A O 1
ATOM 1568 N N . LYS A 1 206 ? 8.538 -4.089 -15.289 1.00 94.75 206 LYS A N 1
ATOM 1569 C CA . LYS A 1 206 ? 8.187 -5.140 -14.331 1.00 94.75 206 LYS A CA 1
ATOM 1570 C C . LYS A 1 206 ? 9.327 -6.147 -14.212 1.00 94.75 206 LYS A C 1
ATOM 1572 O O . LYS A 1 206 ? 9.720 -6.768 -15.190 1.00 94.75 206 LYS A O 1
ATOM 1577 N N . LYS A 1 207 ? 9.848 -6.350 -13.010 1.00 94.38 207 LYS A N 1
ATOM 1578 C CA . LYS A 1 207 ? 10.847 -7.373 -12.705 1.00 94.38 207 LYS A CA 1
ATOM 1579 C C . LYS A 1 207 ? 10.171 -8.735 -12.526 1.00 94.38 207 LYS A C 1
ATOM 1581 O O . LYS A 1 207 ? 9.308 -8.894 -11.660 1.00 94.38 207 LYS A O 1
ATOM 1586 N N . GLU A 1 208 ? 10.599 -9.717 -13.313 1.00 94.69 208 GLU A N 1
ATOM 1587 C CA . GLU A 1 208 ? 10.165 -11.115 -13.237 1.00 94.69 208 GLU A CA 1
ATOM 1588 C C . GLU A 1 208 ? 11.386 -12.046 -13.223 1.00 94.69 208 GLU A C 1
ATOM 1590 O O . GLU A 1 208 ? 12.077 -12.233 -14.226 1.00 94.69 208 GLU A O 1
ATOM 1595 N N . GLY A 1 209 ? 11.685 -12.621 -12.053 1.00 94.25 209 GLY A N 1
ATOM 1596 C CA . GLY A 1 209 ? 12.900 -13.413 -11.851 1.00 94.25 209 GLY A CA 1
ATOM 1597 C C . GLY A 1 209 ? 14.165 -12.565 -12.033 1.00 94.25 209 GLY A C 1
ATOM 1598 O O . GLY A 1 209 ? 14.378 -11.592 -11.305 1.00 94.25 209 GLY A O 1
ATOM 1599 N N . THR A 1 210 ? 15.004 -12.942 -12.999 1.00 95.69 210 THR A N 1
ATOM 1600 C CA . THR A 1 210 ? 16.209 -12.191 -13.398 1.00 95.69 210 THR A CA 1
ATOM 1601 C C . THR A 1 210 ? 15.940 -11.146 -14.479 1.00 95.69 210 THR A C 1
ATOM 1603 O O . THR A 1 210 ? 16.814 -10.329 -14.748 1.00 95.69 210 THR A O 1
ATOM 1606 N N . ASN A 1 211 ? 14.753 -11.165 -15.089 1.00 97.38 211 ASN A N 1
ATOM 1607 C CA . ASN A 1 211 ? 14.433 -10.348 -16.250 1.00 97.38 211 ASN A CA 1
ATOM 1608 C C . ASN A 1 211 ? 13.625 -9.101 -15.869 1.00 97.38 211 ASN A C 1
ATOM 1610 O O . ASN A 1 211 ? 12.956 -9.055 -14.833 1.00 97.38 211 ASN A O 1
ATOM 1614 N N . TYR A 1 212 ? 13.649 -8.110 -16.755 1.00 97.50 212 TYR A N 1
ATOM 1615 C CA . TYR A 1 212 ? 12.808 -6.919 -16.716 1.00 97.50 212 TYR A CA 1
ATOM 1616 C C . TYR A 1 212 ? 11.932 -6.892 -17.965 1.00 97.50 212 TYR A C 1
ATOM 1618 O O . TYR A 1 212 ? 12.440 -7.047 -19.068 1.00 97.50 212 TYR A O 1
ATOM 1626 N N . ILE A 1 213 ? 10.630 -6.710 -17.790 1.00 97.06 213 ILE A N 1
ATOM 1627 C CA . ILE A 1 213 ? 9.634 -6.668 -18.858 1.00 97.06 213 ILE A CA 1
ATOM 1628 C C . ILE A 1 213 ? 9.124 -5.242 -18.955 1.00 97.06 213 ILE A C 1
ATOM 1630 O O . ILE A 1 213 ? 8.595 -4.725 -17.968 1.00 97.06 213 ILE A O 1
ATOM 1634 N N . GLY A 1 214 ? 9.296 -4.588 -20.096 1.00 96.62 214 GLY A N 1
ATOM 1635 C CA . GLY A 1 214 ? 8.830 -3.217 -20.245 1.00 96.62 214 GLY A CA 1
ATOM 1636 C C . GLY A 1 214 ? 7.440 -3.076 -20.864 1.00 96.62 214 GLY A C 1
ATOM 1637 O O . GLY A 1 214 ? 6.751 -4.073 -21.111 1.00 96.62 214 GLY A O 1
ATOM 1638 N N . PRO A 1 215 ? 6.968 -1.827 -21.032 1.00 94.38 215 PRO A N 1
ATOM 1639 C CA . PRO A 1 215 ? 5.585 -1.536 -21.406 1.00 94.38 215 PRO A CA 1
ATOM 1640 C C . PRO A 1 215 ? 5.127 -2.119 -22.747 1.00 94.38 215 PRO A C 1
ATOM 1642 O O . PRO A 1 215 ? 3.927 -2.310 -22.935 1.00 94.38 215 PRO A O 1
ATOM 1645 N N . ALA A 1 216 ? 6.044 -2.384 -23.681 1.00 94.00 216 ALA A N 1
ATOM 1646 C CA . ALA A 1 216 ? 5.728 -2.957 -24.988 1.00 94.00 216 ALA A CA 1
ATOM 1647 C C . ALA A 1 216 ? 5.843 -4.496 -24.997 1.00 94.00 216 ALA A C 1
ATOM 1649 O O . ALA A 1 216 ? 5.674 -5.119 -26.045 1.00 94.00 216 ALA A O 1
ATOM 1650 N N . GLY A 1 217 ? 6.088 -5.118 -23.836 1.00 95.12 217 GLY A N 1
ATOM 1651 C CA . GLY A 1 217 ? 6.270 -6.564 -23.689 1.00 95.12 217 GLY A CA 1
ATOM 1652 C C . GLY A 1 217 ? 7.685 -7.047 -24.015 1.00 95.12 217 GLY A C 1
ATOM 1653 O O . GLY A 1 217 ? 7.928 -8.250 -24.090 1.00 95.12 217 GLY A O 1
ATOM 1654 N N . GLU A 1 218 ? 8.624 -6.129 -24.213 1.00 96.88 218 GLU A N 1
ATOM 1655 C CA . GLU A 1 218 ? 10.030 -6.421 -24.425 1.00 96.88 218 GLU A CA 1
ATOM 1656 C C . GLU A 1 218 ? 10.697 -6.924 -23.139 1.00 96.88 218 GLU A C 1
ATOM 1658 O O . GLU A 1 218 ? 10.327 -6.527 -22.035 1.00 96.88 218 GLU A O 1
ATOM 1663 N N . ILE A 1 219 ? 11.678 -7.819 -23.281 1.00 97.25 219 ILE A N 1
ATOM 1664 C CA . ILE A 1 219 ? 12.312 -8.516 -22.157 1.00 97.25 219 ILE A CA 1
ATOM 1665 C C . ILE A 1 219 ? 13.807 -8.209 -22.144 1.00 97.25 219 ILE A C 1
ATOM 1667 O O . ILE A 1 219 ? 14.510 -8.438 -23.128 1.00 97.25 219 ILE A O 1
ATOM 1671 N N . TYR A 1 220 ? 14.304 -7.767 -20.994 1.00 97.25 220 TYR A N 1
ATOM 1672 C CA . TYR A 1 220 ? 15.708 -7.481 -20.743 1.00 97.25 220 TYR A CA 1
ATOM 1673 C C . TYR A 1 220 ? 16.272 -8.449 -19.703 1.00 97.25 220 TYR A C 1
ATOM 1675 O O . TYR A 1 220 ? 15.714 -8.602 -18.619 1.00 97.25 220 TYR A O 1
ATOM 1683 N N . ALA A 1 221 ? 17.408 -9.080 -20.011 1.00 97.31 221 ALA A N 1
ATOM 168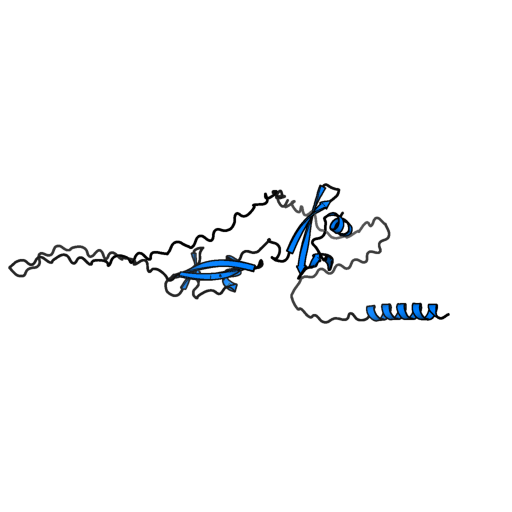4 C CA . ALA A 1 221 ? 18.096 -9.994 -19.090 1.00 97.31 221 ALA A CA 1
ATOM 1685 C C . ALA A 1 221 ? 18.798 -9.277 -17.916 1.00 97.31 221 ALA A C 1
ATOM 1687 O O . ALA A 1 221 ? 19.204 -9.907 -16.944 1.00 97.31 221 ALA A O 1
ATOM 1688 N N . ALA A 1 222 ? 18.964 -7.958 -18.022 1.00 97.00 222 ALA A N 1
ATOM 1689 C CA . ALA A 1 222 ? 19.503 -7.066 -17.003 1.00 97.00 222 ALA A CA 1
ATOM 1690 C C . ALA A 1 222 ? 18.750 -5.728 -17.069 1.00 97.00 222 ALA A C 1
ATOM 1692 O O . ALA A 1 222 ? 17.937 -5.528 -17.970 1.00 97.00 222 ALA A O 1
ATOM 1693 N N . LEU A 1 223 ? 18.993 -4.816 -16.124 1.00 96.25 223 LEU A N 1
ATOM 1694 C CA . LEU A 1 223 ? 18.364 -3.496 -16.167 1.00 96.25 223 LEU A CA 1
ATOM 1695 C C . LEU A 1 223 ? 18.830 -2.759 -17.442 1.00 96.25 223 LEU A C 1
ATOM 1697 O O . LEU A 1 223 ? 20.043 -2.602 -17.607 1.00 96.25 223 LEU A O 1
ATOM 1701 N N . PRO A 1 224 ? 17.922 -2.354 -18.350 1.00 97.00 224 PRO A N 1
ATOM 1702 C CA . PRO A 1 224 ? 18.311 -1.740 -19.615 1.00 97.00 224 PRO A CA 1
ATOM 1703 C C . PRO A 1 224 ? 18.923 -0.355 -19.409 1.00 97.00 224 PRO A C 1
ATOM 1705 O O . PRO A 1 224 ? 18.579 0.352 -18.458 1.00 97.00 224 PRO A O 1
ATOM 1708 N N . THR A 1 225 ? 19.813 0.042 -20.319 1.00 96.50 225 THR A N 1
ATOM 1709 C CA . THR A 1 225 ? 20.380 1.399 -20.321 1.00 96.50 225 THR A CA 1
ATOM 1710 C C . THR A 1 225 ? 19.398 2.411 -20.907 1.00 96.50 225 THR A C 1
ATOM 1712 O O . THR A 1 225 ? 18.453 2.053 -21.619 1.00 96.50 225 THR A O 1
ATOM 1715 N N . GLU A 1 226 ? 19.627 3.696 -20.635 1.00 93.25 226 GLU A N 1
ATOM 1716 C CA . GLU A 1 226 ? 18.800 4.775 -21.181 1.00 93.25 226 GLU A CA 1
ATOM 1717 C C . GLU A 1 226 ? 18.794 4.750 -22.719 1.00 93.25 226 GLU A C 1
ATOM 1719 O O . GLU A 1 226 ? 17.742 4.907 -23.331 1.00 93.25 226 GLU A O 1
ATOM 1724 N N . GLU A 1 227 ? 19.930 4.459 -23.356 1.00 93.56 227 GLU A N 1
ATOM 1725 C CA . GLU A 1 227 ? 20.054 4.372 -24.815 1.00 93.56 227 GLU A CA 1
ATOM 1726 C C . GLU A 1 227 ? 19.224 3.226 -25.399 1.00 93.56 227 GLU A C 1
ATOM 1728 O O . GLU A 1 227 ? 18.587 3.398 -26.438 1.00 93.56 227 GLU A O 1
ATOM 1733 N N . GLN A 1 228 ? 19.197 2.069 -24.728 1.00 94.94 228 GLN A N 1
A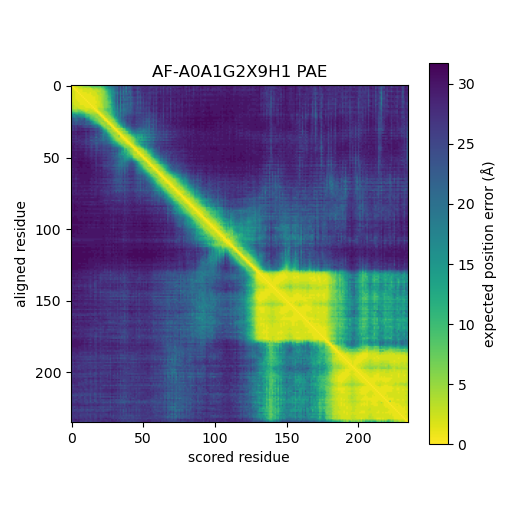TOM 1734 C CA . GLN A 1 228 ? 18.378 0.928 -25.146 1.00 94.94 228 GLN A CA 1
ATOM 1735 C C . GLN A 1 228 ? 16.888 1.260 -25.067 1.00 94.94 228 GLN A C 1
ATOM 1737 O O . GLN A 1 228 ? 16.132 0.942 -25.984 1.00 94.94 228 GLN A O 1
ATOM 1742 N N . LEU A 1 229 ? 16.467 1.941 -23.998 1.00 95.69 229 LEU A N 1
ATOM 1743 C CA . LEU A 1 229 ? 15.090 2.410 -23.862 1.00 95.69 229 LEU A CA 1
ATOM 1744 C C . LEU A 1 229 ? 14.765 3.489 -24.897 1.00 95.69 229 LEU A C 1
ATOM 1746 O O . LEU A 1 229 ? 13.676 3.478 -25.463 1.00 95.69 229 LEU A O 1
ATOM 1750 N N . LYS A 1 230 ? 15.710 4.382 -25.209 1.00 94.25 230 LYS A N 1
ATOM 1751 C CA . LYS A 1 230 ? 15.525 5.459 -26.191 1.00 94.25 230 LYS A CA 1
ATOM 1752 C C . LYS A 1 230 ? 15.300 4.946 -27.610 1.00 94.25 230 LYS A C 1
ATOM 1754 O O . LYS A 1 230 ? 14.583 5.586 -28.366 1.00 94.25 230 LYS A O 1
ATOM 1759 N N . GLN A 1 231 ? 15.850 3.788 -27.972 1.00 93.81 231 GLN A N 1
ATOM 1760 C CA . GLN A 1 231 ? 15.599 3.181 -29.285 1.00 93.81 231 GLN A CA 1
ATOM 1761 C C . GLN A 1 231 ? 14.135 2.763 -29.488 1.00 93.81 231 GLN A C 1
ATOM 1763 O O . GLN A 1 231 ? 13.670 2.729 -30.623 1.00 93.81 231 GLN A O 1
ATOM 1768 N N . ILE A 1 232 ? 13.422 2.443 -28.404 1.00 93.75 232 ILE A N 1
ATOM 1769 C CA . ILE A 1 232 ? 12.036 1.952 -28.444 1.00 93.75 232 ILE A CA 1
ATOM 1770 C C . ILE A 1 232 ? 11.050 3.065 -28.065 1.00 93.75 232 ILE A C 1
ATOM 1772 O O . ILE A 1 232 ? 10.007 3.217 -28.696 1.00 93.75 232 ILE A O 1
ATOM 1776 N N . TYR A 1 233 ? 11.385 3.842 -27.034 1.00 92.88 233 TYR A N 1
ATOM 1777 C CA . TYR A 1 233 ? 10.510 4.831 -26.399 1.00 92.88 233 TYR A CA 1
ATOM 1778 C C . TYR A 1 233 ? 10.927 6.281 -26.629 1.00 92.88 233 TYR A C 1
ATOM 1780 O O . TYR A 1 233 ? 10.171 7.184 -26.267 1.00 92.88 233 TYR A O 1
ATOM 1788 N N . GLY A 1 234 ? 12.119 6.517 -27.180 1.00 85.50 234 GLY A N 1
ATOM 1789 C CA . GLY A 1 234 ? 12.605 7.861 -27.458 1.00 85.50 234 GLY A CA 1
ATOM 1790 C C . GLY A 1 234 ? 11.705 8.553 -28.472 1.00 85.50 234 GLY A C 1
ATOM 1791 O O . GLY A 1 234 ? 11.426 8.003 -29.538 1.00 85.50 234 GLY A O 1
ATOM 1792 N N . LYS A 1 235 ? 11.253 9.752 -28.116 1.00 75.19 235 LYS A N 1
ATOM 1793 C CA . LYS A 1 235 ? 10.555 10.673 -29.012 1.00 75.19 235 LYS A CA 1
ATOM 1794 C C . LYS A 1 235 ? 11.451 11.852 -29.363 1.00 75.19 235 LYS A C 1
ATOM 1796 O O . LYS A 1 235 ? 12.271 12.247 -28.497 1.00 75.19 235 LYS A O 1
#

Radius of gyration: 36.52 Å; Cα contacts (8 Å, |Δi|>4): 181; chains: 1; bounding box: 47×54×134 Å

pLDDT: mean 71.59, std 20.79, range [36.97, 97.5]

Secondary structure (DSSP, 8-state):
-HHHHHHHHHHHHHHHHTT-----------------------S-----------------------------------------PPPP-----PPP--------PBPTTS-B-----------------PPEEEEEEE-TTS-EEEEEEEEETTEEE-TTS-EESSPPPHHHHHHHHS----SPPTTEEEEEEE-TTS-EEEEEEEEETTEEE-TTS-EESSPPPHHHHHHHH--

Sequence (235 aa):
MKTIKYILAVIVLIAAMSLATTDAIARSHHGHGHSSFSIGIYDGGWGFGYGYGHHGPHYWGAYGYPYYPYYDYPVVIERPVVIAQPAPVIVQQAAPVQVYVSPVERLADGRVKGEVASSQAAVQTTAASGQTTVIWIKNDNGSQTPVTLRQQGTGYIGPQNEYYSTLPTEEQLKPVYGLKSNAPPANTVTILLNNSDGTKTPITLKKEGTNYIGPAGEIYAALPTEEQLKQIYGK

Mean predicted aligned error: 21.26 Å